Protein AF-A0A7Z2JBR4-F1 (afdb_monomer)

Nearest PDB structures (foldseek):
  8rtd-assembly1_L  TM=2.788E-01  e=5.658E+00  Escherichia coli
  6iui-assembly1_A  TM=3.098E-01  e=5.939E+00  Rattus norvegicus

Secondary structure (DSSP, 8-state):
----SS---HHHHHHHHHHHHHHHHHHHHHHHHHHHHHHHHHHHHHHHHHHHHHHHHS-HHHHHH-HHHHHHHHHHHHHHHHHHHHHHHHHHHHHHHHHHHHHTT----S---HHHHHHHHHHHHHHHHHHHHHHHTS---TT-HHHHHHHHHHHHHHIIIIIHHHHHHHHHHHHS--

Organism: NCBI:txid2571747

Foldseek 3Di:
DQAAVVGDDPVLLLQLLCQLVVQLVVLLVVLVVVLVVCLVVCVVVPLVVLVVVCVVPQDPVNVVVDVPVVCCSNCVSPVVSVVVSVQVSQLSSLVSNLVSCVVSVAQAAPDQDSVLSNVLSVLLCVQLVVLLVVLVPPPDPPDDPVSVVVSVVSSSVSSSRPRSNVSSVSRNVVRDDD

Structure (mmCIF, N/CA/C/O backbone):
data_AF-A0A7Z2JBR4-F1
#
_entry.id   AF-A0A7Z2JBR4-F1
#
loop_
_atom_site.group_PDB
_atom_site.id
_atom_site.type_symbol
_atom_site.label_atom_id
_atom_site.label_alt_id
_atom_site.label_comp_id
_atom_site.label_asym_id
_atom_site.label_entity_id
_atom_site.label_seq_id
_atom_site.pdbx_PDB_ins_code
_atom_site.Cartn_x
_atom_site.Cartn_y
_atom_site.Cartn_z
_atom_site.occupancy
_atom_site.B_iso_or_equiv
_atom_site.auth_seq_id
_atom_site.auth_comp_id
_atom_site.auth_asym_id
_atom_site.auth_atom_id
_atom_site.pdbx_PDB_model_num
ATOM 1 N N . MET A 1 1 ? -16.574 12.930 9.782 1.00 54.50 1 MET A N 1
ATOM 2 C CA . MET A 1 1 ? -15.978 12.195 8.632 1.00 54.50 1 MET A CA 1
ATOM 3 C C . MET A 1 1 ? -14.663 11.451 8.953 1.00 54.50 1 MET A C 1
ATOM 5 O O . MET A 1 1 ? -14.308 10.551 8.198 1.00 54.50 1 MET A O 1
ATOM 9 N N . PHE A 1 2 ? -13.967 11.768 10.060 1.00 63.88 2 PHE A N 1
ATOM 10 C CA . PHE A 1 2 ? -12.685 11.149 10.480 1.00 63.88 2 PHE A CA 1
ATOM 11 C C . PHE A 1 2 ? -12.798 10.207 11.701 1.00 63.88 2 PHE A C 1
ATOM 13 O O . PHE A 1 2 ? -11.802 9.709 12.237 1.00 63.88 2 PHE A O 1
ATOM 20 N N . ALA A 1 3 ? -14.025 9.960 12.160 1.00 70.75 3 ALA A N 1
ATOM 21 C CA . ALA A 1 3 ? -14.317 9.030 13.241 1.00 70.75 3 ALA A CA 1
ATOM 22 C C . ALA A 1 3 ? -14.371 7.591 12.710 1.00 70.75 3 ALA A C 1
ATOM 24 O O . ALA A 1 3 ? -14.890 7.340 11.620 1.00 70.75 3 ALA A O 1
ATOM 25 N N . LEU A 1 4 ? -13.821 6.664 13.489 1.00 76.38 4 LEU A N 1
ATOM 26 C CA . LEU A 1 4 ? -14.081 5.239 13.327 1.00 76.38 4 LEU A CA 1
ATOM 27 C C . LEU A 1 4 ? -15.434 4.920 13.968 1.00 76.38 4 LEU A C 1
ATOM 29 O O . LEU A 1 4 ? -15.821 5.579 14.932 1.00 76.38 4 LEU A O 1
ATOM 33 N N . SER A 1 5 ? -16.144 3.942 13.409 1.00 73.69 5 SER A N 1
ATOM 34 C CA . SER A 1 5 ? -17.334 3.358 14.026 1.00 73.69 5 SER A CA 1
ATOM 35 C C . SER A 1 5 ? -17.023 1.892 14.344 1.00 73.69 5 SER A C 1
ATOM 37 O O . SER A 1 5 ? -16.677 1.161 13.408 1.00 73.69 5 SER A O 1
ATOM 39 N N . PRO A 1 6 ? -17.079 1.467 15.620 1.00 75.88 6 PRO A N 1
ATOM 40 C CA . PRO A 1 6 ? -17.372 2.272 16.815 1.00 75.88 6 PRO A CA 1
ATOM 41 C C . PRO A 1 6 ? -16.283 3.316 17.122 1.00 75.88 6 PRO A C 1
ATOM 43 O O . PRO A 1 6 ? -15.155 3.217 16.630 1.00 75.88 6 PRO A O 1
ATOM 46 N N . ALA A 1 7 ? -16.622 4.320 17.938 1.00 83.19 7 ALA A N 1
ATOM 47 C CA . ALA A 1 7 ? -15.649 5.296 18.419 1.00 83.19 7 ALA A CA 1
ATOM 48 C C . ALA A 1 7 ? -14.572 4.585 19.254 1.00 83.19 7 ALA A C 1
ATOM 50 O O . ALA A 1 7 ? -14.874 3.775 20.129 1.00 83.19 7 ALA A O 1
ATOM 51 N N . VAL A 1 8 ? -13.304 4.874 18.966 1.00 86.38 8 VAL A N 1
ATOM 52 C CA . VAL A 1 8 ? -12.153 4.247 19.627 1.00 86.38 8 VAL A CA 1
ATOM 53 C C . VAL A 1 8 ? -11.206 5.309 20.166 1.00 86.38 8 VAL A C 1
ATOM 55 O O . VAL A 1 8 ? -11.033 6.364 19.550 1.00 86.38 8 VAL A O 1
ATOM 58 N N . SER A 1 9 ? -10.571 5.004 21.299 1.00 90.94 9 SER A N 1
ATOM 59 C CA . SER A 1 9 ? -9.520 5.838 21.883 1.00 90.94 9 SER A CA 1
ATOM 60 C C . SER A 1 9 ? -8.329 5.990 20.931 1.00 90.94 9 SER A C 1
ATOM 62 O O . SER A 1 9 ? -8.131 5.182 20.017 1.00 90.94 9 SER A O 1
ATOM 64 N N . PHE A 1 10 ? -7.504 7.015 21.160 1.00 89.94 10 PHE A N 1
ATOM 65 C CA . PHE A 1 10 ? -6.294 7.259 20.371 1.00 89.94 10 PHE A CA 1
ATOM 66 C C . PHE A 1 10 ? -5.376 6.028 20.320 1.00 89.94 10 PHE A C 1
ATOM 68 O O . PHE A 1 10 ? -4.997 5.600 19.232 1.00 89.94 10 PHE A O 1
ATOM 75 N N . GLY A 1 11 ? -5.088 5.412 21.473 1.00 91.50 11 GLY A N 1
ATOM 76 C CA . GLY A 1 11 ? -4.225 4.229 21.553 1.00 91.50 11 GLY A CA 1
ATOM 77 C C . GLY A 1 11 ? -4.769 3.048 20.750 1.00 91.50 11 GLY A C 1
ATOM 78 O O . GLY A 1 11 ? -4.042 2.439 19.966 1.00 91.50 11 GLY A O 1
ATOM 79 N N . ARG A 1 12 ? -6.079 2.778 20.844 1.00 90.12 12 ARG A N 1
ATOM 80 C CA . ARG A 1 12 ? -6.716 1.720 20.046 1.00 90.12 12 ARG A CA 1
ATOM 81 C C . ARG A 1 12 ? -6.685 2.042 18.551 1.00 90.12 12 ARG A C 1
ATOM 83 O O . ARG A 1 12 ? -6.423 1.153 17.747 1.00 90.12 12 ARG A O 1
ATOM 90 N N . ARG A 1 13 ? -6.901 3.304 18.165 1.00 92.06 13 ARG A N 1
ATOM 91 C CA . ARG A 1 13 ? -6.786 3.751 16.768 1.00 92.06 13 ARG A CA 1
ATOM 92 C C . ARG A 1 13 ? -5.371 3.553 16.226 1.00 92.06 13 ARG A C 1
ATOM 94 O O . ARG A 1 13 ? -5.233 3.047 15.116 1.00 92.06 13 ARG A O 1
ATOM 101 N N . LEU A 1 14 ? -4.351 3.935 16.995 1.00 92.69 14 LEU A N 1
ATOM 102 C CA . LEU A 1 14 ? -2.947 3.766 16.624 1.00 92.69 14 LEU A CA 1
ATOM 103 C C . LEU A 1 14 ? -2.618 2.284 16.441 1.00 92.69 14 LEU A C 1
ATOM 105 O O . LEU A 1 14 ? -2.012 1.914 15.444 1.00 92.69 14 LEU A O 1
ATOM 109 N N . TYR A 1 15 ? -3.091 1.431 17.349 1.00 93.19 15 TYR A N 1
ATOM 110 C CA . TYR A 1 15 ? -2.874 -0.011 17.279 1.00 93.19 15 TYR A CA 1
ATOM 111 C C . TYR A 1 15 ? -3.533 -0.653 16.047 1.00 93.19 15 TYR A C 1
ATOM 113 O O . TYR A 1 15 ? -2.899 -1.433 15.333 1.00 93.19 15 TYR A O 1
ATOM 121 N N . VAL A 1 16 ? -4.778 -0.272 15.735 1.00 92.44 16 VAL A N 1
ATOM 122 C CA . VAL A 1 16 ? -5.480 -0.742 14.527 1.00 92.44 16 VAL A CA 1
ATOM 123 C C . VAL A 1 16 ? -4.772 -0.256 13.262 1.00 92.44 16 VAL A C 1
ATOM 125 O O . VAL A 1 16 ? -4.550 -1.048 12.343 1.00 92.44 16 VAL A O 1
ATOM 128 N N . TRP A 1 17 ? -4.398 1.028 13.215 1.00 93.81 17 TRP A N 1
ATOM 129 C CA . TRP A 1 17 ? -3.645 1.601 12.099 1.00 93.81 17 TRP A CA 1
ATOM 130 C C . TRP A 1 17 ? -2.325 0.860 11.897 1.00 93.81 17 TRP A C 1
ATOM 132 O O . TRP A 1 17 ? -2.069 0.384 10.795 1.00 93.81 17 TRP A O 1
ATOM 142 N N . TRP A 1 18 ? -1.536 0.696 12.960 1.00 94.19 18 TRP A N 1
ATOM 143 C CA . TRP A 1 18 ? -0.237 0.029 12.922 1.00 94.19 18 TRP A CA 1
ATOM 144 C C . TRP A 1 18 ? -0.360 -1.409 12.429 1.00 94.19 18 TRP A C 1
ATOM 146 O O . TRP A 1 18 ? 0.398 -1.845 11.567 1.00 94.19 18 TRP A O 1
ATOM 156 N N . SER A 1 19 ? -1.370 -2.139 12.905 1.00 93.31 19 SER A N 1
ATOM 157 C CA . SER A 1 19 ? -1.621 -3.505 12.457 1.00 93.31 19 SER A CA 1
ATOM 158 C C . SER A 1 19 ? -1.954 -3.586 10.967 1.00 93.31 19 SER A C 1
ATOM 160 O O . SER A 1 19 ? -1.484 -4.497 10.287 1.00 93.31 19 SER A O 1
ATOM 162 N N . CYS A 1 20 ? -2.731 -2.636 10.439 1.00 92.56 20 CYS A N 1
ATOM 163 C CA . CYS A 1 20 ? -3.005 -2.561 9.005 1.00 92.56 20 CYS A CA 1
ATOM 164 C C . CYS A 1 20 ? -1.737 -2.183 8.227 1.00 92.56 20 CYS A C 1
ATOM 166 O O . CYS A 1 20 ? -1.364 -2.890 7.292 1.00 92.56 20 CYS A O 1
ATOM 168 N N . ALA A 1 21 ? -1.052 -1.122 8.654 1.00 92.19 21 ALA A N 1
ATOM 169 C CA . ALA A 1 21 ? 0.131 -0.578 8.001 1.00 92.19 21 ALA A CA 1
ATOM 170 C C . ALA A 1 21 ? 1.268 -1.606 7.923 1.00 92.19 21 ALA A C 1
ATOM 172 O O . ALA A 1 21 ? 1.788 -1.854 6.839 1.00 92.19 21 ALA A O 1
ATOM 173 N N . TRP A 1 22 ? 1.604 -2.274 9.031 1.00 93.25 22 TRP A N 1
ATOM 174 C CA . TRP A 1 22 ? 2.676 -3.272 9.055 1.00 93.25 22 TRP A CA 1
ATOM 175 C C . TRP A 1 22 ? 2.363 -4.486 8.174 1.00 93.25 22 TRP A C 1
ATOM 177 O O . TRP A 1 22 ? 3.225 -4.943 7.428 1.00 93.25 22 TRP A O 1
ATOM 187 N N . ARG A 1 23 ? 1.119 -4.989 8.188 1.00 93.81 23 ARG A N 1
ATOM 188 C CA . ARG A 1 23 ? 0.708 -6.107 7.316 1.00 93.81 23 ARG A CA 1
ATOM 189 C C . ARG A 1 23 ? 0.794 -5.730 5.838 1.00 93.81 23 ARG A C 1
ATOM 191 O O . ARG A 1 23 ? 1.242 -6.541 5.032 1.00 93.81 23 ARG A O 1
ATOM 198 N N . GLN A 1 24 ? 0.369 -4.518 5.483 1.00 92.25 24 GLN A N 1
ATOM 199 C CA . GLN A 1 24 ? 0.480 -4.003 4.118 1.00 92.25 24 GLN A CA 1
ATOM 200 C C . GLN A 1 24 ? 1.935 -3.828 3.696 1.00 92.25 24 GLN A C 1
ATOM 202 O O . GLN A 1 24 ? 2.297 -4.244 2.596 1.00 92.25 24 GLN A O 1
ATOM 207 N N . TRP A 1 25 ? 2.758 -3.244 4.568 1.00 91.81 25 TRP A N 1
ATOM 208 C CA . TRP A 1 25 ? 4.175 -3.024 4.318 1.00 91.81 25 TRP A CA 1
ATOM 209 C C . TRP A 1 25 ? 4.905 -4.349 4.128 1.00 91.81 25 TRP A C 1
ATOM 211 O O . TRP A 1 25 ? 5.544 -4.532 3.101 1.00 91.81 25 TRP A O 1
ATOM 221 N N . LEU A 1 26 ? 4.723 -5.310 5.039 1.00 93.50 26 LEU A N 1
ATOM 222 C CA . LEU A 1 26 ? 5.355 -6.625 4.955 1.00 93.50 26 LEU A CA 1
ATOM 223 C C . LEU A 1 26 ? 4.952 -7.362 3.671 1.00 93.50 26 LEU A C 1
ATOM 225 O O . LEU A 1 26 ? 5.805 -7.891 2.966 1.00 93.50 26 LEU A O 1
ATOM 229 N N . ALA A 1 27 ? 3.660 -7.367 3.336 1.00 91.69 27 ALA A N 1
ATOM 230 C CA . ALA A 1 27 ? 3.177 -8.021 2.125 1.00 91.69 27 ALA A CA 1
ATOM 231 C C . ALA A 1 27 ? 3.727 -7.352 0.851 1.00 91.69 27 ALA A C 1
ATOM 233 O O . ALA A 1 27 ? 4.165 -8.041 -0.068 1.00 91.69 27 ALA A O 1
ATOM 234 N N . SER A 1 28 ? 3.760 -6.018 0.818 1.00 89.00 28 SER A N 1
ATOM 235 C CA . SER A 1 28 ? 4.328 -5.255 -0.302 1.00 89.00 28 SER A CA 1
ATOM 236 C C . SER A 1 28 ? 5.840 -5.442 -0.411 1.00 89.00 28 SER A C 1
ATOM 238 O O . SER A 1 28 ? 6.350 -5.579 -1.514 1.00 89.00 28 SER A O 1
ATOM 240 N N . ALA A 1 29 ? 6.554 -5.508 0.716 1.00 90.56 29 ALA A N 1
ATOM 241 C CA . ALA A 1 29 ? 7.992 -5.740 0.760 1.00 90.56 29 ALA A CA 1
ATOM 242 C C . ALA A 1 29 ? 8.346 -7.132 0.223 1.00 90.56 29 ALA A C 1
ATOM 244 O O . ALA A 1 29 ? 9.236 -7.258 -0.611 1.00 90.56 29 ALA A O 1
ATOM 245 N N . LEU A 1 30 ? 7.606 -8.170 0.626 1.00 92.06 30 LEU A N 1
ATOM 246 C CA . LEU A 1 30 ? 7.782 -9.521 0.086 1.00 92.06 30 LEU A CA 1
ATOM 247 C C . LEU A 1 30 ? 7.492 -9.574 -1.418 1.00 92.06 30 LEU A C 1
ATOM 249 O O . LEU A 1 30 ? 8.258 -10.173 -2.172 1.00 92.06 30 LEU A O 1
ATOM 253 N N . LEU A 1 31 ? 6.422 -8.910 -1.866 1.00 91.38 31 LEU A N 1
ATOM 254 C CA . LEU A 1 31 ? 6.101 -8.802 -3.288 1.00 91.38 31 LEU A CA 1
ATOM 255 C C . LEU A 1 31 ? 7.197 -8.049 -4.057 1.00 91.38 31 LEU A C 1
ATOM 257 O O . LEU A 1 31 ? 7.560 -8.462 -5.154 1.00 91.38 31 LEU A O 1
ATOM 261 N N . PHE A 1 32 ? 7.744 -6.978 -3.481 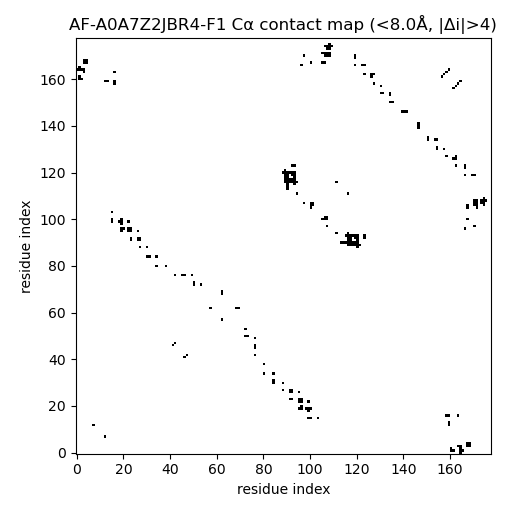1.00 89.12 32 PHE A N 1
ATOM 262 C CA . PHE A 1 32 ? 8.834 -6.205 -4.069 1.00 89.12 32 PHE A CA 1
ATOM 263 C C . PHE A 1 32 ? 10.101 -7.048 -4.204 1.00 89.12 32 PHE A C 1
ATOM 265 O O . PHE A 1 32 ? 10.698 -7.076 -5.274 1.00 89.12 32 PHE A O 1
ATOM 272 N N . VAL A 1 33 ? 10.478 -7.788 -3.158 1.00 90.75 33 VAL A N 1
ATOM 273 C CA . VAL A 1 33 ? 11.625 -8.704 -3.194 1.00 90.75 33 VAL A CA 1
ATOM 274 C C . VAL A 1 33 ? 11.425 -9.762 -4.279 1.00 90.75 33 VAL A C 1
ATOM 276 O O . VAL A 1 33 ? 12.319 -9.970 -5.096 1.00 90.75 33 VAL A O 1
ATOM 279 N N . ALA A 1 34 ? 10.245 -10.383 -4.351 1.00 88.94 34 ALA A N 1
ATOM 280 C CA . ALA A 1 34 ? 9.935 -11.355 -5.396 1.00 88.94 34 ALA A CA 1
ATOM 281 C C . ALA A 1 34 ? 10.018 -10.735 -6.803 1.00 88.94 34 ALA A C 1
ATOM 283 O O . ALA A 1 34 ? 10.672 -11.293 -7.682 1.00 88.94 34 ALA A O 1
ATOM 284 N N . ALA A 1 35 ? 9.420 -9.558 -7.006 1.00 86.81 35 ALA A N 1
ATOM 285 C CA . ALA A 1 35 ? 9.468 -8.833 -8.274 1.00 86.81 35 ALA A CA 1
ATOM 286 C C . ALA A 1 35 ? 10.905 -8.451 -8.662 1.00 86.81 35 ALA A C 1
ATOM 288 O O . ALA A 1 35 ? 11.286 -8.602 -9.820 1.00 86.81 35 ALA A O 1
ATOM 289 N N . TRP A 1 36 ? 11.721 -8.024 -7.696 1.00 86.31 36 TRP A N 1
ATOM 290 C CA . TRP A 1 36 ? 13.134 -7.713 -7.891 1.00 86.31 36 TRP A CA 1
ATOM 291 C C . TRP A 1 36 ? 13.936 -8.943 -8.318 1.00 86.31 36 TRP A C 1
ATOM 293 O O . TRP A 1 36 ? 14.710 -8.870 -9.271 1.00 86.31 36 TRP A O 1
ATOM 303 N N . PHE A 1 37 ? 13.733 -10.091 -7.665 1.00 87.38 37 PHE A N 1
ATOM 304 C CA . PHE A 1 37 ? 14.380 -11.343 -8.064 1.00 87.38 37 PHE A CA 1
ATOM 305 C C . PHE A 1 37 ? 13.959 -11.777 -9.466 1.00 87.38 37 PHE A C 1
ATOM 307 O O . PHE A 1 37 ? 14.823 -12.105 -10.280 1.00 87.38 37 PHE A O 1
ATOM 314 N N . VAL A 1 38 ? 12.661 -11.730 -9.776 1.00 83.69 38 VAL A N 1
ATOM 315 C CA . VAL A 1 38 ? 12.150 -12.038 -11.119 1.00 83.69 38 VAL A CA 1
ATOM 316 C C . VAL A 1 38 ? 12.781 -11.108 -12.148 1.00 83.69 38 VAL A C 1
ATOM 318 O O . VAL A 1 38 ? 13.301 -11.591 -13.151 1.00 83.69 38 VAL A O 1
ATOM 321 N N . LEU A 1 39 ? 12.811 -9.799 -11.887 1.00 80.25 39 LEU A N 1
ATOM 322 C CA . LEU A 1 39 ? 13.428 -8.817 -12.771 1.00 80.25 39 LEU A CA 1
ATOM 323 C C . LEU A 1 39 ? 14.917 -9.107 -12.968 1.00 80.25 39 LEU A C 1
ATOM 325 O O . LEU A 1 39 ? 15.366 -9.187 -14.103 1.00 80.25 39 LEU A O 1
ATOM 329 N N . ARG A 1 40 ? 15.680 -9.332 -11.893 1.00 82.81 40 ARG A N 1
ATOM 330 C CA . ARG A 1 40 ? 17.125 -9.588 -11.967 1.00 82.81 40 ARG A CA 1
ATOM 331 C C . ARG A 1 40 ? 17.449 -10.862 -12.748 1.00 82.81 40 ARG A C 1
ATOM 333 O O . ARG A 1 40 ? 18.351 -10.856 -13.578 1.00 82.81 40 ARG A O 1
ATOM 340 N N . LEU A 1 41 ? 16.722 -11.948 -12.487 1.00 81.38 41 LEU A N 1
ATOM 341 C CA . LEU A 1 41 ? 16.942 -13.245 -13.137 1.00 81.38 41 LEU A CA 1
ATOM 342 C C . LEU A 1 41 ? 16.454 -13.260 -14.589 1.00 81.38 41 LEU A C 1
ATOM 344 O O . LEU A 1 41 ? 16.977 -14.010 -15.414 1.00 81.38 41 LEU A O 1
ATOM 348 N N . SER A 1 42 ? 15.459 -12.432 -14.901 1.00 72.81 42 SER A N 1
ATOM 349 C CA . SER A 1 42 ? 14.839 -12.390 -16.221 1.00 72.81 42 SER A CA 1
ATOM 350 C C . SER A 1 42 ? 15.352 -11.243 -17.084 1.00 72.81 42 SER A C 1
ATOM 352 O O . SER A 1 42 ? 15.110 -11.268 -18.280 1.00 72.81 42 SER A O 1
ATOM 354 N N . LEU A 1 43 ? 16.097 -10.274 -16.540 1.00 70.44 43 LEU A N 1
ATOM 355 C CA . LEU A 1 43 ? 16.602 -9.103 -17.269 1.00 70.44 43 LEU A CA 1
ATOM 356 C C . LEU A 1 43 ? 17.386 -9.516 -18.516 1.00 70.44 43 LEU A C 1
ATOM 358 O O . LEU A 1 43 ? 17.067 -9.068 -19.608 1.00 70.44 43 LEU A O 1
ATOM 362 N N . GLY A 1 44 ? 18.320 -10.462 -18.389 1.00 65.06 44 GLY A N 1
ATOM 363 C CA . GLY A 1 44 ? 19.062 -10.986 -19.542 1.00 65.06 44 GLY A CA 1
ATOM 364 C C . GLY A 1 44 ? 18.204 -11.795 -20.525 1.00 65.06 44 GLY A C 1
ATOM 365 O O . GLY A 1 44 ? 18.482 -11.804 -21.718 1.00 65.06 44 GLY A O 1
ATOM 366 N N . LYS A 1 45 ? 17.133 -12.442 -20.045 1.00 70.06 45 LYS A N 1
ATOM 367 C CA . LYS A 1 45 ? 16.243 -13.294 -20.856 1.00 70.06 45 LYS A CA 1
ATOM 368 C C . LYS A 1 45 ? 15.084 -12.536 -21.504 1.00 70.06 45 LYS A C 1
ATOM 370 O O . LYS A 1 45 ? 14.522 -13.030 -22.469 1.00 70.06 45 LYS A O 1
ATOM 375 N N . ILE A 1 46 ? 14.708 -11.378 -20.968 1.00 67.31 46 ILE A N 1
ATOM 376 C CA . ILE A 1 46 ? 13.574 -10.560 -21.411 1.00 67.31 46 ILE A CA 1
ATOM 377 C C . ILE A 1 46 ? 14.081 -9.332 -22.160 1.00 67.31 46 ILE A C 1
ATOM 379 O O . ILE A 1 46 ? 13.569 -9.045 -23.235 1.00 67.31 46 ILE A O 1
ATOM 383 N N . ALA A 1 47 ? 15.097 -8.628 -21.648 1.00 65.50 47 ALA A N 1
ATOM 384 C CA . ALA A 1 47 ? 15.553 -7.376 -22.252 1.00 65.50 47 ALA A CA 1
ATOM 385 C C . ALA A 1 47 ? 16.200 -7.599 -23.625 1.00 65.50 47 ALA A C 1
ATOM 387 O O . ALA A 1 47 ? 15.857 -6.891 -24.563 1.00 65.50 47 ALA A O 1
ATOM 388 N N . ALA A 1 48 ? 17.058 -8.614 -23.778 1.00 67.56 48 ALA A N 1
ATOM 389 C CA . ALA A 1 48 ? 17.691 -8.932 -25.060 1.00 67.56 48 ALA A CA 1
ATOM 390 C C . ALA A 1 48 ? 16.678 -9.230 -26.192 1.00 67.56 48 ALA A C 1
ATOM 392 O O . ALA A 1 48 ? 16.747 -8.563 -27.226 1.00 67.56 48 ALA A O 1
ATOM 393 N N . PRO A 1 49 ? 15.704 -10.151 -26.035 1.00 70.00 49 PRO A N 1
ATOM 394 C CA . PRO A 1 49 ? 14.716 -10.396 -27.083 1.00 70.00 49 PRO A CA 1
ATOM 395 C C . PRO A 1 49 ? 13.736 -9.235 -27.272 1.00 70.00 49 PRO A C 1
ATOM 397 O O . PRO A 1 49 ? 13.318 -9.009 -28.403 1.00 70.00 49 PRO A O 1
ATOM 400 N N . LEU A 1 50 ? 13.396 -8.462 -26.228 1.00 66.06 50 LEU A N 1
ATOM 401 C CA . LEU A 1 50 ? 12.572 -7.258 -26.408 1.00 66.06 50 LEU A CA 1
ATOM 402 C C . LEU A 1 50 ? 13.304 -6.182 -27.214 1.00 66.06 50 LEU A C 1
ATOM 404 O O . LEU A 1 50 ? 12.700 -5.572 -28.090 1.00 66.06 50 LEU A O 1
ATOM 408 N N . MET A 1 51 ? 14.590 -5.954 -26.934 1.00 65.12 51 MET A N 1
ATOM 409 C CA . MET A 1 51 ? 15.409 -4.993 -27.675 1.00 65.12 51 MET A CA 1
ATOM 410 C C . MET A 1 51 ? 15.623 -5.445 -29.123 1.00 65.12 51 MET A C 1
ATOM 412 O O . MET A 1 51 ? 15.528 -4.626 -30.032 1.00 65.12 51 MET A O 1
ATOM 416 N N . ALA A 1 52 ? 15.821 -6.745 -29.362 1.00 69.50 52 ALA A N 1
ATOM 417 C CA . ALA A 1 52 ? 15.895 -7.301 -30.713 1.00 69.50 52 ALA A CA 1
ATOM 418 C C . ALA A 1 52 ? 14.551 -7.202 -31.462 1.00 69.50 52 ALA A C 1
ATOM 420 O O . ALA A 1 52 ? 14.512 -6.841 -32.636 1.00 69.50 52 ALA A O 1
ATOM 421 N N . PHE A 1 53 ? 13.429 -7.475 -30.788 1.00 68.00 53 PHE A N 1
ATOM 422 C CA . PHE A 1 53 ? 12.088 -7.312 -31.355 1.00 68.00 53 PHE A CA 1
ATOM 423 C C . PHE A 1 53 ? 11.799 -5.849 -31.708 1.00 68.00 53 PHE A C 1
ATOM 425 O O . PHE A 1 53 ? 11.308 -5.566 -32.799 1.00 68.00 53 PHE A O 1
ATOM 432 N N . ALA A 1 54 ? 12.150 -4.924 -30.814 1.00 65.00 54 ALA A N 1
ATOM 433 C CA . ALA A 1 54 ? 12.060 -3.488 -31.033 1.00 65.00 54 ALA A CA 1
ATOM 434 C C . ALA A 1 54 ? 12.871 -3.036 -32.253 1.00 65.00 54 ALA A C 1
ATOM 436 O O . ALA A 1 54 ? 12.330 -2.359 -33.124 1.00 65.00 54 ALA A O 1
ATOM 437 N N . ALA A 1 55 ? 14.131 -3.465 -32.351 1.00 66.31 55 ALA A N 1
ATOM 438 C CA . ALA A 1 55 ? 15.004 -3.139 -33.476 1.00 66.31 55 ALA A CA 1
ATOM 439 C C . ALA A 1 55 ? 14.453 -3.645 -34.822 1.00 66.31 55 ALA A C 1
ATOM 441 O O . ALA A 1 55 ? 14.618 -2.980 -35.840 1.00 66.31 55 ALA A O 1
ATOM 442 N N . ASN A 1 56 ? 13.756 -4.787 -34.824 1.00 70.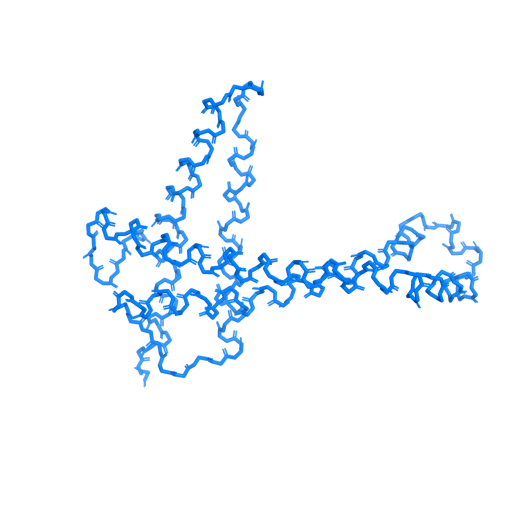25 56 ASN A N 1
ATOM 443 C CA . ASN A 1 56 ? 13.224 -5.409 -36.039 1.00 70.25 56 ASN A CA 1
ATOM 444 C C . ASN A 1 56 ? 11.817 -4.929 -36.442 1.00 70.25 56 ASN A C 1
ATOM 446 O O . ASN A 1 56 ? 11.405 -5.146 -37.580 1.00 70.25 56 ASN A O 1
ATOM 450 N N . ARG A 1 57 ? 11.037 -4.347 -35.521 1.00 67.25 57 ARG A N 1
ATOM 451 C CA . ARG A 1 57 ? 9.627 -3.972 -35.759 1.00 67.25 57 ARG A CA 1
ATOM 452 C C . ARG A 1 57 ? 9.367 -2.473 -35.786 1.00 67.25 57 ARG A C 1
ATOM 454 O O . ARG A 1 57 ? 8.294 -2.086 -36.241 1.00 67.25 57 ARG A O 1
ATOM 461 N N . VAL A 1 58 ? 10.300 -1.646 -35.318 1.00 64.06 58 VAL A N 1
ATOM 462 C CA . VAL A 1 58 ? 10.183 -0.187 -35.403 1.00 64.06 58 VAL A CA 1
ATOM 463 C C . VAL A 1 58 ? 10.897 0.280 -36.675 1.00 64.06 58 VAL A C 1
ATOM 465 O O . VAL A 1 58 ? 12.125 0.187 -36.743 1.00 64.06 58 VAL A O 1
ATOM 468 N N . PRO A 1 59 ? 10.169 0.775 -37.696 1.00 66.44 59 PRO A N 1
ATOM 469 C CA . PRO A 1 59 ? 10.791 1.397 -38.859 1.00 66.44 59 PRO A CA 1
ATOM 470 C C . PRO A 1 59 ? 11.704 2.528 -38.384 1.00 66.44 59 PRO A C 1
ATOM 472 O O . PRO A 1 59 ? 11.311 3.3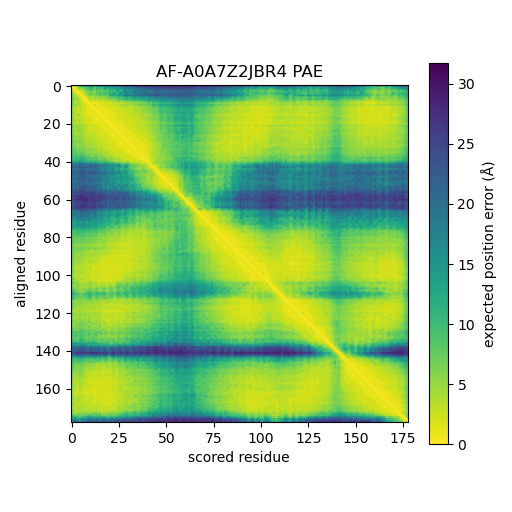02 -37.506 1.00 66.44 59 PRO A O 1
ATOM 475 N N . HIS A 1 60 ? 12.914 2.627 -38.937 1.00 62.25 60 HIS A N 1
ATOM 476 C CA . HIS A 1 60 ? 13.902 3.626 -38.509 1.00 62.25 60 HIS A CA 1
ATOM 477 C C . HIS A 1 60 ? 13.341 5.064 -38.538 1.00 62.25 60 HIS A C 1
ATOM 479 O O . HIS A 1 60 ? 13.660 5.857 -37.652 1.00 62.25 60 HIS A O 1
ATOM 485 N N . ASP A 1 61 ? 12.402 5.351 -39.445 1.00 61.41 61 ASP A N 1
ATOM 486 C CA . ASP A 1 61 ? 11.704 6.640 -39.557 1.00 61.41 61 ASP A CA 1
ATOM 487 C C . ASP A 1 61 ? 10.799 6.969 -38.352 1.00 61.41 61 ASP A C 1
ATOM 489 O O . ASP A 1 61 ? 10.633 8.131 -37.979 1.00 61.41 61 ASP A O 1
ATOM 493 N N . VAL A 1 62 ? 10.227 5.962 -37.682 1.00 60.56 62 VAL A N 1
ATOM 494 C CA . VAL A 1 62 ? 9.340 6.146 -36.514 1.00 60.56 62 VAL A CA 1
ATOM 495 C C . VAL A 1 62 ? 10.149 6.295 -35.221 1.00 60.56 62 VAL A C 1
ATOM 497 O O . VAL A 1 62 ? 9.797 7.092 -34.351 1.00 60.56 62 VAL A O 1
ATOM 500 N N . ALA A 1 63 ? 11.272 5.578 -35.108 1.00 56.62 63 ALA A N 1
ATOM 501 C CA . ALA A 1 63 ? 12.191 5.700 -33.973 1.00 56.62 63 ALA A CA 1
ATOM 502 C C . ALA A 1 63 ? 12.886 7.073 -33.923 1.00 56.62 63 ALA A C 1
ATOM 504 O O . ALA A 1 63 ? 13.163 7.576 -32.831 1.00 56.62 63 ALA A O 1
ATOM 505 N N . GLN A 1 64 ? 13.150 7.676 -35.090 1.00 59.72 64 GLN A N 1
ATOM 506 C CA . GLN A 1 64 ? 13.732 9.017 -35.211 1.00 59.72 64 GLN A CA 1
ATOM 507 C C . GLN A 1 64 ? 12.701 10.143 -35.055 1.00 59.72 64 GLN A C 1
ATOM 509 O O . GLN A 1 64 ? 13.029 11.192 -34.506 1.00 59.72 64 GLN A O 1
ATOM 514 N N . SER A 1 65 ? 11.456 9.939 -35.499 1.00 66.25 65 SER A N 1
ATOM 515 C CA . SER A 1 65 ? 10.418 10.982 -35.465 1.00 66.25 65 SER A CA 1
ATOM 516 C C . SER A 1 65 ? 9.734 11.150 -34.104 1.00 66.25 65 SER A C 1
ATOM 518 O O . SER A 1 65 ? 9.130 12.195 -33.859 1.00 66.25 65 SER A O 1
ATOM 520 N N . SER A 1 66 ? 9.842 10.178 -33.186 1.00 68.94 66 SER A N 1
ATOM 521 C CA . SER A 1 66 ? 9.294 10.312 -31.830 1.00 68.94 66 SER A CA 1
ATOM 522 C C . SER A 1 66 ? 10.226 9.764 -30.737 1.00 68.94 66 SER A C 1
ATOM 524 O O . SER A 1 66 ? 10.242 8.555 -30.479 1.00 68.94 66 SER A O 1
ATOM 526 N N . PRO A 1 67 ? 10.943 10.634 -29.997 1.00 71.62 67 PRO A N 1
ATOM 527 C CA . PRO A 1 67 ? 11.786 10.206 -28.877 1.00 71.62 67 PRO A CA 1
ATOM 528 C C . PRO A 1 67 ? 10.986 9.516 -27.757 1.00 71.62 67 PRO A C 1
ATOM 530 O O . PRO A 1 67 ? 11.529 8.684 -27.031 1.00 71.62 67 PRO A O 1
ATOM 533 N N . ALA A 1 68 ? 9.684 9.799 -27.640 1.00 73.00 68 ALA A N 1
ATOM 534 C CA . ALA A 1 68 ? 8.800 9.179 -26.655 1.00 73.00 68 ALA A CA 1
ATOM 535 C C . ALA A 1 68 ? 8.562 7.682 -26.921 1.00 73.00 68 ALA A C 1
ATOM 537 O O . ALA A 1 68 ? 8.537 6.891 -25.979 1.00 73.00 68 ALA A O 1
ATOM 538 N N . ILE A 1 69 ? 8.424 7.277 -28.189 1.00 70.69 69 ILE A N 1
ATOM 539 C CA . ILE A 1 69 ? 8.211 5.871 -28.569 1.00 70.69 69 ILE A CA 1
ATOM 540 C C . ILE A 1 69 ? 9.487 5.063 -28.312 1.00 70.69 69 ILE A C 1
ATOM 542 O O . ILE A 1 69 ? 9.432 3.999 -27.696 1.00 70.69 69 ILE A O 1
ATOM 546 N N . SER A 1 70 ? 10.643 5.604 -28.699 1.00 66.94 70 SER A N 1
ATOM 547 C CA . SER A 1 70 ? 11.947 4.986 -28.440 1.00 66.94 70 SER A CA 1
ATOM 548 C C . SER A 1 70 ? 12.215 4.821 -26.937 1.00 66.94 70 SER A C 1
ATOM 550 O O . SER A 1 70 ? 12.643 3.750 -26.503 1.00 66.94 70 SER A O 1
ATOM 552 N N . LEU A 1 71 ? 11.876 5.829 -26.121 1.00 72.75 71 LEU A N 1
ATOM 553 C CA . LEU A 1 71 ? 11.985 5.748 -24.661 1.00 72.75 71 LEU A CA 1
ATOM 554 C C . LEU A 1 71 ? 11.018 4.719 -24.059 1.00 72.75 71 LEU A C 1
ATOM 556 O O . LEU A 1 71 ? 11.413 3.952 -23.182 1.00 72.75 71 LEU A O 1
ATOM 560 N N . ALA A 1 72 ? 9.769 4.669 -24.531 1.00 75.06 72 ALA A N 1
ATOM 561 C CA . ALA A 1 72 ? 8.782 3.704 -24.054 1.00 75.06 72 ALA A CA 1
ATOM 562 C C . ALA A 1 72 ? 9.238 2.265 -24.319 1.00 75.06 72 ALA A C 1
ATOM 564 O O . ALA A 1 72 ? 9.169 1.426 -23.425 1.00 75.06 72 ALA A O 1
ATOM 565 N N . ILE A 1 73 ? 9.758 1.995 -25.517 1.00 71.31 73 ILE A N 1
ATOM 566 C CA . ILE A 1 73 ? 10.227 0.669 -25.925 1.00 71.31 73 ILE A CA 1
ATOM 567 C C . ILE A 1 73 ? 11.488 0.259 -25.157 1.00 71.31 73 ILE A C 1
ATOM 569 O O . ILE A 1 73 ? 11.529 -0.841 -24.605 1.00 71.31 73 ILE A O 1
ATOM 573 N N . ALA A 1 74 ? 12.482 1.146 -25.048 1.00 71.19 74 ALA A N 1
ATOM 574 C CA . ALA A 1 74 ? 13.682 0.894 -24.247 1.00 71.19 74 ALA A CA 1
ATOM 575 C C . ALA A 1 74 ? 13.357 0.727 -22.750 1.00 71.19 74 ALA A C 1
ATOM 577 O O . ALA A 1 74 ? 14.012 -0.041 -22.046 1.00 71.19 74 ALA A O 1
ATOM 578 N N . GLY A 1 75 ? 12.318 1.413 -22.269 1.00 76.81 75 GLY A N 1
ATOM 579 C CA . GLY A 1 75 ? 11.841 1.349 -20.892 1.00 76.81 75 GLY A CA 1
ATOM 580 C C . GLY A 1 75 ? 10.954 0.143 -20.571 1.00 76.81 75 GLY A C 1
ATOM 581 O O . GLY A 1 75 ? 10.787 -0.166 -19.391 1.00 76.81 75 GLY A O 1
ATOM 582 N N . MET A 1 76 ? 10.403 -0.570 -21.564 1.00 77.50 76 MET A N 1
ATOM 583 C CA . MET A 1 76 ? 9.461 -1.686 -21.350 1.00 77.50 76 MET A CA 1
ATOM 584 C C . MET A 1 76 ? 9.933 -2.745 -20.336 1.00 77.50 76 MET A C 1
ATOM 586 O O . MET A 1 76 ? 9.113 -3.142 -19.500 1.00 77.50 76 MET A O 1
ATOM 590 N N . PRO A 1 77 ? 11.214 -3.178 -20.323 1.00 75.62 77 PRO A N 1
ATOM 591 C CA . PRO A 1 77 ? 11.712 -4.140 -19.337 1.00 75.62 77 PRO A CA 1
ATOM 592 C C . PRO A 1 77 ? 11.592 -3.669 -17.882 1.00 75.62 77 PRO A C 1
ATOM 594 O O . PRO A 1 77 ? 11.591 -4.496 -16.975 1.00 75.62 77 PRO A O 1
ATOM 597 N N . PHE A 1 78 ? 11.465 -2.361 -17.651 1.00 80.06 78 PHE A N 1
ATOM 598 C CA . PHE A 1 78 ? 11.258 -1.768 -16.330 1.00 80.06 78 PHE A CA 1
ATOM 599 C C . PHE A 1 78 ? 9.792 -1.386 -16.097 1.00 80.06 78 PHE A C 1
ATOM 601 O O . PHE A 1 78 ? 9.258 -1.630 -15.015 1.00 80.06 78 PHE A O 1
ATOM 608 N N . ILE A 1 79 ? 9.120 -0.841 -17.117 1.00 82.44 79 ILE A N 1
ATOM 609 C CA . ILE A 1 79 ? 7.721 -0.396 -17.041 1.00 82.44 79 ILE A CA 1
ATOM 610 C C . ILE A 1 79 ? 6.785 -1.577 -16.766 1.00 82.44 79 ILE A C 1
ATOM 612 O O . ILE A 1 79 ? 5.944 -1.489 -15.872 1.00 82.44 79 ILE A O 1
ATOM 616 N N . VAL A 1 80 ? 6.928 -2.690 -17.495 1.00 82.12 80 VAL A N 1
ATOM 617 C CA . VAL A 1 80 ? 6.011 -3.836 -17.373 1.00 82.12 80 VAL A CA 1
ATOM 618 C C . VAL A 1 80 ? 6.083 -4.475 -15.978 1.00 82.12 80 VAL A C 1
ATOM 620 O O . VAL A 1 80 ? 5.030 -4.624 -15.353 1.00 82.12 80 VAL A O 1
ATOM 623 N N . PRO A 1 81 ? 7.267 -4.797 -15.420 1.00 81.62 81 PRO A N 1
ATOM 624 C CA . PRO A 1 81 ? 7.359 -5.335 -14.063 1.00 81.62 81 PRO A CA 1
ATOM 625 C C . PRO A 1 81 ? 6.906 -4.343 -12.992 1.00 81.62 81 PRO A C 1
ATOM 627 O O . PRO A 1 81 ? 6.258 -4.753 -12.030 1.00 81.62 81 PRO A O 1
ATOM 630 N N . ALA A 1 82 ? 7.185 -3.045 -13.160 1.00 83.62 82 ALA A N 1
ATOM 631 C CA . ALA A 1 82 ? 6.698 -2.018 -12.243 1.00 83.62 82 ALA A CA 1
ATOM 632 C C . ALA A 1 82 ? 5.164 -1.943 -12.242 1.00 83.62 82 ALA A C 1
ATOM 634 O O . ALA A 1 82 ? 4.543 -1.922 -11.179 1.00 83.62 82 ALA A O 1
ATOM 635 N N . LEU A 1 83 ? 4.536 -1.971 -13.420 1.00 87.25 83 LEU A N 1
ATOM 636 C CA . LEU A 1 83 ? 3.082 -1.980 -13.544 1.00 87.25 83 LEU A CA 1
ATOM 637 C C . LEU A 1 83 ? 2.480 -3.258 -12.952 1.00 87.25 83 LEU A C 1
ATOM 639 O O . LEU A 1 83 ? 1.513 -3.183 -12.198 1.00 87.25 83 LEU A O 1
ATOM 643 N N . ALA A 1 84 ? 3.073 -4.420 -13.231 1.00 87.56 84 ALA A N 1
ATOM 644 C CA . ALA A 1 84 ? 2.652 -5.689 -12.644 1.00 87.56 84 ALA A CA 1
ATOM 645 C C . ALA A 1 84 ? 2.745 -5.657 -11.111 1.00 87.56 84 ALA A C 1
ATOM 647 O O . ALA A 1 84 ? 1.795 -6.042 -10.432 1.00 87.56 84 ALA A O 1
ATOM 648 N N . TYR A 1 85 ? 3.843 -5.131 -10.559 1.00 88.38 85 TYR A N 1
ATOM 649 C CA . TYR A 1 85 ? 4.001 -4.922 -9.121 1.00 88.38 85 TYR A CA 1
ATOM 650 C C . TYR A 1 85 ? 2.880 -4.043 -8.555 1.00 88.38 85 TYR A C 1
ATOM 652 O O . TYR A 1 85 ? 2.230 -4.435 -7.586 1.00 88.38 85 TYR A O 1
ATOM 660 N N . VAL A 1 86 ? 2.596 -2.895 -9.181 1.00 87.75 86 VAL A N 1
ATOM 661 C CA . VAL A 1 86 ? 1.513 -2.001 -8.746 1.00 87.75 86 VAL A CA 1
ATOM 662 C C . VAL A 1 86 ? 0.171 -2.730 -8.784 1.00 87.75 86 VAL A C 1
ATOM 664 O O . VAL A 1 86 ? -0.529 -2.761 -7.773 1.00 87.75 86 VAL A O 1
ATOM 667 N N . LEU A 1 87 ? -0.172 -3.379 -9.898 1.00 91.44 87 LEU A N 1
ATOM 668 C CA . LEU A 1 87 ? -1.446 -4.080 -10.067 1.00 91.44 87 LEU A CA 1
ATOM 669 C C . LEU A 1 87 ? -1.631 -5.226 -9.065 1.00 91.44 87 LEU A C 1
ATOM 671 O O . LEU A 1 87 ? -2.738 -5.419 -8.568 1.00 91.44 87 LEU A O 1
ATOM 675 N N . LEU A 1 88 ? -0.561 -5.950 -8.728 1.00 92.31 88 LEU A N 1
ATOM 676 C CA . LEU A 1 88 ? -0.573 -7.009 -7.715 1.00 92.31 88 LEU A CA 1
ATOM 677 C C . LEU A 1 88 ? -0.611 -6.451 -6.284 1.00 92.31 88 LEU A C 1
ATOM 679 O O . LEU A 1 88 ? -1.218 -7.060 -5.399 1.00 92.31 88 LEU A O 1
ATOM 683 N N . SER A 1 89 ? -0.018 -5.277 -6.050 1.00 91.12 89 SER A N 1
ATOM 684 C CA . SER A 1 89 ? -0.013 -4.624 -4.737 1.00 91.12 89 SER A CA 1
ATOM 685 C C . SER A 1 89 ? -1.411 -4.162 -4.308 1.00 91.12 89 SER A C 1
ATOM 687 O O . SER A 1 89 ? -1.732 -4.212 -3.122 1.00 91.12 89 SER A O 1
ATOM 689 N N . LEU A 1 90 ? -2.281 -3.788 -5.257 1.00 92.69 90 LEU A N 1
ATOM 690 C CA . LEU A 1 90 ? -3.642 -3.316 -4.979 1.00 92.69 90 LEU A CA 1
ATOM 691 C C . LEU A 1 90 ? -4.502 -4.357 -4.228 1.00 92.69 90 LEU A C 1
ATOM 693 O O . LEU A 1 90 ? -4.900 -4.086 -3.089 1.00 92.69 90 LEU A O 1
ATOM 697 N N . PRO A 1 91 ? -4.800 -5.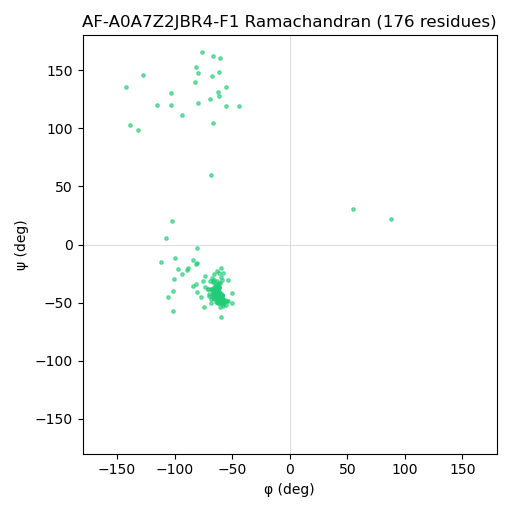549 -4.786 1.00 93.31 91 PRO A N 1
ATOM 698 C CA . PRO A 1 91 ? -5.586 -6.554 -4.078 1.00 93.31 91 PRO A CA 1
ATOM 699 C C . PRO A 1 91 ? -4.887 -7.009 -2.798 1.00 93.31 91 PRO A C 1
ATOM 701 O O . PRO A 1 91 ? -5.550 -7.205 -1.779 1.00 93.31 91 PRO A O 1
ATOM 704 N N . LEU A 1 92 ? -3.555 -7.124 -2.809 1.00 92.69 92 LEU A N 1
ATOM 705 C CA . LEU A 1 92 ? -2.776 -7.526 -1.642 1.00 92.69 92 LEU A CA 1
ATOM 706 C C . LEU A 1 92 ? -2.974 -6.553 -0.473 1.00 92.69 92 LEU A C 1
ATOM 708 O O . LEU A 1 92 ? -3.321 -6.973 0.633 1.00 92.69 92 LEU A O 1
ATOM 712 N N . ALA A 1 93 ? -2.844 -5.251 -0.731 1.00 92.00 93 ALA A N 1
ATOM 713 C CA . ALA A 1 93 ? -3.084 -4.204 0.251 1.00 92.00 93 ALA A CA 1
ATOM 714 C C . ALA A 1 93 ? -4.516 -4.270 0.800 1.00 92.00 93 ALA A C 1
ATOM 716 O O . ALA A 1 93 ? -4.706 -4.189 2.015 1.00 92.00 93 ALA A O 1
ATOM 717 N N . GLY A 1 94 ? -5.517 -4.483 -0.061 1.00 91.88 94 GLY A N 1
ATOM 718 C CA . GLY A 1 94 ? -6.910 -4.648 0.358 1.00 91.88 94 GLY A CA 1
ATOM 719 C C . GLY A 1 94 ? -7.131 -5.860 1.266 1.00 91.88 94 GLY A C 1
ATOM 720 O O . GLY A 1 94 ? -7.771 -5.746 2.315 1.00 91.88 94 GLY A O 1
ATOM 721 N N . TYR A 1 95 ? -6.564 -7.019 0.919 1.00 94.19 95 TYR A N 1
ATOM 722 C CA . TYR A 1 95 ? -6.641 -8.216 1.760 1.00 94.19 95 TYR A CA 1
ATOM 723 C C . TYR A 1 95 ? -5.977 -8.009 3.125 1.00 94.19 95 TYR A C 1
ATOM 725 O O . TYR A 1 95 ? -6.532 -8.432 4.144 1.00 94.19 95 TYR A O 1
ATOM 733 N N . MET A 1 96 ? -4.823 -7.339 3.164 1.00 94.69 96 MET A N 1
ATOM 734 C CA . MET A 1 96 ? -4.105 -7.072 4.412 1.00 94.69 96 MET A CA 1
ATOM 735 C C . MET A 1 96 ? -4.843 -6.084 5.313 1.00 94.69 96 MET A C 1
ATOM 737 O O . MET A 1 96 ? -4.911 -6.318 6.518 1.00 94.69 96 MET A O 1
ATOM 741 N N . VAL A 1 97 ? -5.473 -5.049 4.749 1.00 92.81 97 VAL A N 1
ATOM 742 C CA . VAL A 1 97 ? -6.332 -4.120 5.506 1.00 92.81 97 VAL A CA 1
ATOM 743 C C . VAL A 1 97 ? -7.518 -4.849 6.102 1.00 92.81 97 VAL A C 1
ATOM 745 O O . VAL A 1 97 ? -7.763 -4.728 7.298 1.00 92.81 97 VAL A O 1
ATOM 748 N N . ARG A 1 98 ? -8.234 -5.657 5.307 1.00 93.31 98 ARG A N 1
ATOM 749 C CA . ARG A 1 98 ? -9.346 -6.459 5.830 1.00 93.31 98 ARG A CA 1
ATOM 750 C C . ARG A 1 98 ? -8.881 -7.346 6.984 1.00 93.31 98 ARG A C 1
ATOM 752 O O . ARG A 1 98 ? -9.548 -7.385 8.013 1.00 93.31 98 ARG A O 1
ATOM 759 N N . ARG A 1 99 ? -7.761 -8.059 6.819 1.00 91.62 99 ARG A N 1
ATOM 760 C CA . ARG A 1 99 ? -7.204 -8.925 7.872 1.00 91.62 99 ARG A CA 1
ATOM 761 C C . ARG A 1 99 ? -6.804 -8.130 9.115 1.00 91.62 99 ARG A C 1
ATOM 763 O O . ARG A 1 99 ? -7.058 -8.597 10.217 1.00 91.62 99 ARG A O 1
ATOM 770 N N . GLY A 1 100 ? -6.221 -6.943 8.949 1.00 91.88 100 GLY A N 1
ATOM 771 C CA . GLY A 1 100 ? -5.894 -6.036 10.049 1.00 91.88 100 GLY A CA 1
ATOM 772 C C . GLY A 1 100 ? -7.141 -5.590 10.810 1.00 91.88 100 GLY A C 1
ATOM 773 O O . GLY A 1 100 ? -7.203 -5.742 12.023 1.00 91.88 100 GLY A O 1
ATOM 774 N N . LEU A 1 101 ? -8.173 -5.130 10.102 1.00 91.75 101 LEU A N 1
ATOM 775 C CA . LEU A 1 101 ? -9.448 -4.731 10.701 1.00 91.75 101 LEU A CA 1
ATOM 776 C C . LEU A 1 101 ? -10.135 -5.898 11.428 1.00 91.75 101 LEU A C 1
ATOM 778 O O . LEU A 1 101 ? -10.546 -5.743 12.577 1.00 91.75 101 LEU A O 1
ATOM 782 N N . ALA A 1 102 ? -10.204 -7.072 10.796 1.00 91.12 102 ALA A N 1
ATOM 783 C CA . ALA A 1 102 ? -10.793 -8.269 11.392 1.00 91.12 102 ALA A CA 1
ATOM 784 C C . ALA A 1 102 ? -10.050 -8.712 12.664 1.00 91.12 102 ALA A C 1
ATOM 786 O O . ALA A 1 102 ? -10.690 -9.101 13.637 1.00 91.12 102 ALA A O 1
ATOM 787 N N . ALA A 1 103 ? -8.716 -8.594 12.693 1.00 92.00 103 ALA A N 1
ATOM 788 C CA . ALA A 1 103 ? -7.909 -8.906 13.873 1.00 92.00 103 ALA A CA 1
ATOM 789 C C . ALA A 1 103 ? -8.208 -7.994 15.078 1.00 92.00 103 ALA A C 1
ATOM 791 O O . ALA A 1 103 ? -7.973 -8.399 16.210 1.00 92.00 103 ALA A O 1
ATOM 792 N N . HIS A 1 104 ? -8.756 -6.794 14.850 1.00 90.38 104 HIS A N 1
ATOM 793 C CA . HIS A 1 104 ? -9.148 -5.844 15.905 1.00 90.38 104 HIS A CA 1
ATOM 794 C C . HIS A 1 104 ? -10.656 -5.812 16.173 1.00 90.38 104 HIS A C 1
ATOM 796 O O . HIS A 1 104 ? -11.165 -4.827 16.720 1.00 90.38 104 HIS A O 1
ATOM 802 N N . ALA A 1 105 ? -11.367 -6.876 15.779 1.00 87.56 105 ALA A N 1
ATOM 803 C CA . ALA A 1 105 ? -12.818 -7.016 15.910 1.00 87.56 105 ALA A CA 1
ATOM 804 C C . ALA A 1 105 ? -13.612 -5.861 15.264 1.00 87.56 105 ALA A C 1
ATOM 806 O O . ALA A 1 105 ? -14.698 -5.505 15.719 1.00 87.56 105 ALA A O 1
ATOM 807 N N . MET A 1 106 ? -13.069 -5.257 14.202 1.00 86.56 106 MET A N 1
ATOM 808 C CA . MET A 1 106 ? -13.801 -4.279 13.397 1.00 86.56 106 MET A CA 1
ATOM 809 C C . MET A 1 106 ? -14.713 -5.003 12.392 1.00 86.56 106 MET A C 1
ATOM 811 O O . MET A 1 106 ? -14.374 -6.109 11.957 1.00 86.56 106 MET A O 1
ATOM 815 N N . PRO A 1 107 ? -15.836 -4.389 11.967 1.00 84.50 107 PRO A N 1
ATOM 816 C CA . PRO A 1 107 ? -16.733 -4.990 10.985 1.00 84.50 107 PRO A CA 1
ATOM 817 C C . PRO A 1 107 ? -15.986 -5.357 9.699 1.00 84.50 107 PRO A C 1
ATOM 819 O O . PRO A 1 107 ? -15.418 -4.489 9.034 1.00 84.50 107 PRO A O 1
ATOM 822 N N . ALA A 1 108 ? -15.983 -6.644 9.351 1.00 85.56 108 ALA A N 1
ATOM 823 C CA . ALA A 1 108 ? -15.343 -7.162 8.151 1.00 85.56 108 ALA A CA 1
ATOM 824 C C . ALA A 1 108 ? -16.189 -8.281 7.528 1.00 85.56 108 ALA A C 1
ATOM 826 O O . ALA A 1 108 ? -16.649 -9.172 8.244 1.00 85.56 108 ALA A O 1
ATOM 827 N N . PRO A 1 109 ? -16.385 -8.285 6.198 1.00 86.50 109 PRO A N 1
ATOM 828 C CA . PRO A 1 109 ? -17.177 -9.316 5.546 1.00 86.50 109 PRO A CA 1
ATOM 829 C C . PRO A 1 109 ? -16.467 -10.672 5.634 1.00 86.50 109 PRO A C 1
ATOM 831 O O . PRO A 1 109 ? -15.236 -10.747 5.531 1.00 86.50 109 PRO A O 1
ATOM 834 N N . ARG A 1 110 ? -17.240 -11.759 5.772 1.00 81.12 110 ARG A N 1
ATOM 835 C CA . ARG A 1 110 ? -16.726 -13.144 5.715 1.00 81.12 110 ARG A CA 1
ATOM 836 C C . ARG A 1 110 ? -16.165 -13.479 4.330 1.00 81.12 110 ARG A C 1
ATOM 838 O O . ARG A 1 110 ? -15.056 -14.002 4.235 1.00 81.12 110 ARG A O 1
ATOM 845 N N . HIS A 1 111 ? -16.869 -13.069 3.275 1.00 82.31 111 HIS A N 1
ATOM 846 C CA . HIS A 1 111 ? -16.445 -13.225 1.884 1.00 82.31 111 HIS A CA 1
ATOM 847 C C . HIS A 1 111 ? -15.922 -11.898 1.332 1.00 82.31 111 HIS A C 1
ATOM 849 O O . HIS A 1 111 ? -16.633 -10.893 1.284 1.00 82.31 111 HIS A O 1
ATOM 855 N N . PHE A 1 112 ? -14.660 -11.887 0.912 1.00 87.62 112 PHE A N 1
ATOM 856 C CA . PHE A 1 112 ? -14.017 -10.712 0.340 1.00 87.62 112 PHE A CA 1
ATOM 857 C C . PHE A 1 112 ? -13.322 -11.122 -0.948 1.00 87.62 112 PHE A C 1
ATOM 859 O O . PHE A 1 112 ? -12.261 -11.735 -0.910 1.00 87.62 112 PHE A O 1
ATOM 866 N N . GLY A 1 113 ? -13.985 -10.865 -2.074 1.00 90.62 113 GLY A N 1
ATOM 867 C CA . GLY A 1 113 ? -13.482 -11.236 -3.391 1.00 90.62 113 GLY A CA 1
ATOM 868 C C . GLY A 1 113 ? -12.366 -10.315 -3.879 1.00 90.62 113 GLY A C 1
ATOM 869 O O . GLY A 1 113 ? -12.192 -9.202 -3.375 1.00 90.62 113 GLY A O 1
ATOM 870 N N . PHE A 1 114 ? -11.674 -10.768 -4.924 1.00 92.06 114 PHE A N 1
ATOM 871 C CA . PHE A 1 114 ? -10.559 -10.063 -5.554 1.00 92.06 114 PHE A CA 1
ATOM 872 C C . PHE A 1 114 ? -10.895 -8.608 -5.892 1.00 92.06 114 PHE A C 1
ATOM 874 O O . PHE A 1 114 ? -10.189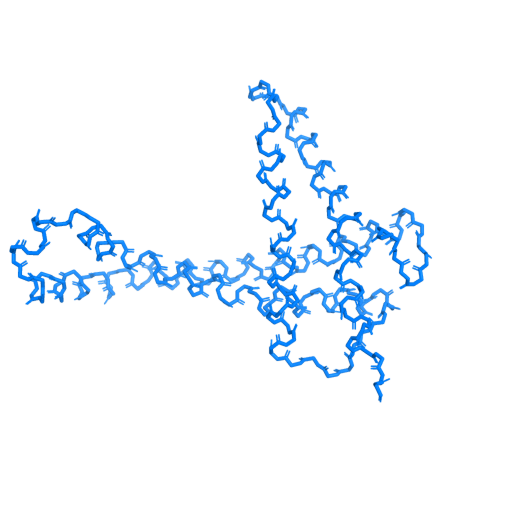 -7.705 -5.463 1.00 92.06 114 PHE A O 1
ATOM 881 N N . TRP A 1 115 ? -12.026 -8.359 -6.559 1.00 91.38 115 TRP A N 1
ATOM 882 C CA . TRP A 1 115 ? -12.412 -7.006 -6.968 1.00 91.38 115 TRP A CA 1
ATOM 883 C C . TRP A 1 115 ? -12.624 -6.049 -5.787 1.00 91.38 115 TRP A C 1
ATOM 885 O O . TRP A 1 115 ? -12.176 -4.903 -5.811 1.00 91.38 115 TRP A O 1
ATOM 895 N N . ARG A 1 116 ? -13.242 -6.537 -4.703 1.00 91.25 116 ARG A N 1
ATOM 896 C CA . ARG A 1 116 ? -13.436 -5.755 -3.472 1.00 91.25 116 ARG A CA 1
ATOM 897 C C . ARG A 1 116 ? -12.096 -5.443 -2.802 1.00 91.25 116 ARG A C 1
ATOM 899 O O . ARG A 1 116 ? -11.919 -4.340 -2.287 1.00 91.25 116 ARG A O 1
ATOM 906 N N . ALA A 1 117 ? -11.151 -6.383 -2.845 1.00 92.44 117 ALA A N 1
ATOM 907 C CA . ALA A 1 117 ? -9.794 -6.167 -2.358 1.00 92.44 117 ALA A CA 1
ATOM 908 C C . ALA A 1 117 ? -9.042 -5.136 -3.204 1.00 92.44 117 ALA A C 1
ATOM 910 O O . ALA A 1 117 ? -8.474 -4.202 -2.643 1.00 92.44 117 ALA A O 1
ATOM 911 N N . THR A 1 118 ? -9.108 -5.236 -4.531 1.00 92.31 118 THR A N 1
ATOM 912 C CA . THR A 1 118 ? -8.478 -4.279 -5.449 1.00 92.31 118 THR A CA 1
AT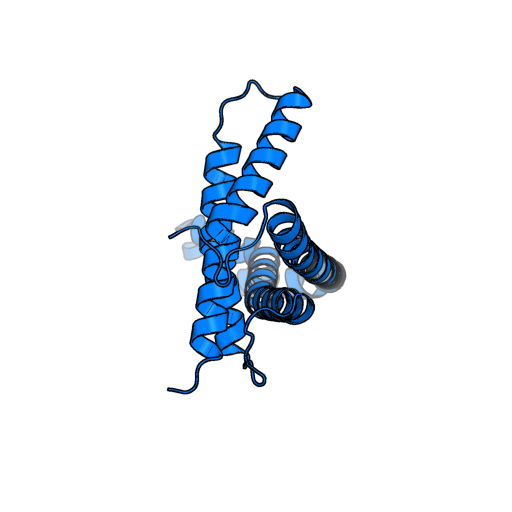OM 913 C C . THR A 1 118 ? -9.017 -2.868 -5.243 1.00 92.31 118 THR A C 1
ATOM 915 O O . THR A 1 118 ? -8.228 -1.941 -5.095 1.00 92.31 118 THR A O 1
ATOM 918 N N . LEU A 1 119 ? -10.339 -2.690 -5.143 1.00 92.31 119 LEU A N 1
ATOM 919 C CA . LEU A 1 119 ? -10.949 -1.381 -4.876 1.00 92.31 119 LEU A CA 1
ATOM 920 C C . LEU A 1 119 ? -10.541 -0.811 -3.508 1.00 92.31 119 LEU A C 1
ATOM 922 O O . LEU A 1 119 ? -10.276 0.387 -3.379 1.00 92.31 119 LEU A O 1
ATOM 926 N N . LEU A 1 120 ? -10.450 -1.653 -2.473 1.00 92.69 120 LEU A N 1
ATOM 927 C CA . LEU A 1 120 ? -9.975 -1.223 -1.156 1.00 92.69 120 LEU A CA 1
ATOM 928 C C . LEU A 1 120 ? -8.491 -0.820 -1.184 1.00 92.69 120 LEU A C 1
ATOM 930 O O . LEU A 1 120 ? -8.109 0.174 -0.565 1.00 92.69 120 LEU A O 1
ATOM 934 N N . GLY A 1 121 ? -7.658 -1.557 -1.918 1.00 91.31 121 GLY A N 1
ATOM 935 C CA . GLY A 1 121 ? -6.264 -1.197 -2.159 1.00 91.31 121 GLY A CA 1
ATOM 936 C C . GLY A 1 121 ? -6.139 0.119 -2.917 1.00 91.31 121 GLY A C 1
ATOM 937 O O . GLY A 1 121 ? -5.456 1.026 -2.453 1.00 91.31 121 GLY A O 1
ATOM 938 N N . LEU A 1 122 ? -6.870 0.265 -4.023 1.00 92.44 122 LEU A N 1
ATOM 939 C CA . LEU A 1 122 ? -6.882 1.473 -4.846 1.00 92.44 122 LEU A CA 1
ATOM 940 C C . LEU A 1 122 ? -7.281 2.698 -4.029 1.00 92.44 122 LEU A C 1
ATOM 942 O O . LEU A 1 122 ? -6.575 3.698 -4.041 1.00 92.44 122 LEU A O 1
ATOM 946 N N . THR A 1 123 ? 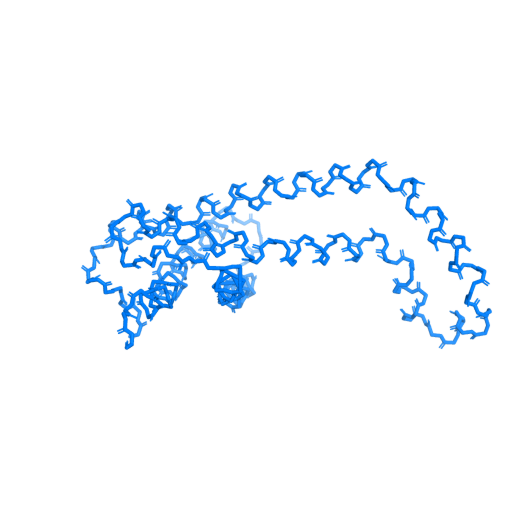-8.372 2.610 -3.266 1.00 89.88 123 THR A N 1
ATOM 947 C CA . THR A 1 123 ? -8.792 3.713 -2.391 1.00 89.88 123 THR A CA 1
ATOM 948 C C . THR A 1 123 ? -7.765 3.999 -1.302 1.00 89.88 123 THR A C 1
ATOM 950 O O . THR A 1 123 ? -7.549 5.159 -0.972 1.00 89.88 123 THR A O 1
ATOM 953 N N . THR A 1 124 ? -7.083 2.981 -0.773 1.00 90.06 124 THR A N 1
ATOM 954 C CA . THR A 1 124 ? -5.975 3.194 0.165 1.00 90.06 124 THR A CA 1
ATOM 955 C C . THR A 1 124 ? -4.855 4.003 -0.488 1.00 90.06 124 THR A C 1
ATOM 957 O O . THR A 1 124 ? -4.500 5.058 0.028 1.00 90.06 124 THR A O 1
ATOM 960 N N . TYR A 1 125 ? -4.343 3.569 -1.641 1.00 88.75 125 TYR A N 1
ATOM 961 C CA . TYR A 1 125 ? -3.271 4.279 -2.344 1.00 88.75 125 TYR A CA 1
ATOM 962 C C . TYR A 1 125 ? -3.692 5.673 -2.812 1.00 88.75 125 TYR A C 1
ATOM 964 O O . TYR A 1 125 ? -2.915 6.612 -2.669 1.00 88.75 125 TYR A O 1
ATOM 972 N N . ALA A 1 126 ? -4.933 5.840 -3.275 1.00 91.12 126 ALA A N 1
ATOM 973 C CA . ALA A 1 126 ? -5.479 7.130 -3.689 1.00 91.12 126 ALA A CA 1
ATOM 974 C C . ALA A 1 126 ? -5.476 8.171 -2.558 1.00 91.12 126 ALA A C 1
ATOM 976 O O . ALA A 1 126 ? -5.384 9.360 -2.834 1.00 91.12 126 ALA A O 1
ATOM 977 N N . TRP A 1 127 ? -5.551 7.744 -1.291 1.00 88.19 127 TRP A N 1
ATOM 978 C CA . TRP A 1 127 ? -5.458 8.643 -0.135 1.00 88.19 127 TRP A CA 1
ATOM 979 C C . TRP A 1 127 ? -4.063 8.712 0.487 1.00 88.19 127 TRP A C 1
ATOM 981 O O . TRP A 1 127 ? -3.761 9.695 1.164 1.00 88.19 127 TRP A O 1
ATOM 991 N N . THR A 1 128 ? -3.214 7.710 0.264 1.00 85.50 128 THR A N 1
ATOM 992 C CA . THR A 1 128 ? -1.823 7.713 0.735 1.00 85.50 128 THR A CA 1
ATOM 993 C C . THR A 1 128 ? -0.917 8.541 -0.181 1.00 85.50 128 THR A C 1
ATOM 995 O O . THR A 1 128 ? -0.098 9.299 0.324 1.00 85.50 128 THR A O 1
ATOM 998 N N . LEU A 1 129 ? -1.083 8.468 -1.508 1.00 85.44 129 LEU A N 1
ATOM 999 C CA . LEU A 1 129 ? -0.229 9.180 -2.472 1.00 85.44 129 LEU A CA 1
ATOM 1000 C C . LEU A 1 129 ? -0.285 10.711 -2.322 1.00 85.44 129 LEU A C 1
ATOM 1002 O O . LEU A 1 129 ? 0.781 11.317 -2.209 1.00 85.44 129 LEU A O 1
ATOM 1006 N N . PRO A 1 130 ? -1.467 11.361 -2.238 1.00 84.94 130 PRO A N 1
ATOM 1007 C CA . PRO A 1 130 ? -1.528 12.800 -1.996 1.00 84.94 130 PRO A CA 1
ATOM 1008 C C . PRO A 1 130 ? -0.908 13.188 -0.655 1.00 84.94 130 PRO A C 1
ATOM 1010 O O . PRO A 1 130 ? -0.305 14.249 -0.556 1.00 84.94 130 PRO A O 1
ATOM 1013 N N . ALA A 1 131 ? -1.015 12.323 0.361 1.00 83.06 131 ALA A N 1
ATOM 1014 C CA . ALA A 1 131 ? -0.381 12.540 1.657 1.00 83.06 131 ALA A CA 1
ATOM 1015 C C . ALA A 1 131 ? 1.138 12.573 1.523 1.00 83.06 131 ALA A C 1
ATOM 1017 O O . ALA A 1 131 ? 1.779 13.507 1.990 1.00 83.06 131 ALA A O 1
ATOM 1018 N N . SER A 1 132 ? 1.707 11.571 0.849 1.00 80.44 132 SER A N 1
ATOM 1019 C CA . SER A 1 132 ? 3.142 11.487 0.603 1.00 80.44 132 SER A CA 1
ATOM 1020 C C . SER A 1 132 ? 3.643 12.690 -0.192 1.00 80.44 132 SER A C 1
ATOM 1022 O O . SER A 1 132 ? 4.659 13.261 0.183 1.00 80.44 132 SER A O 1
ATOM 1024 N N . LEU A 1 133 ? 2.914 13.120 -1.226 1.00 82.06 133 LEU A N 1
ATOM 1025 C CA . LEU A 1 133 ? 3.265 14.307 -2.012 1.00 82.06 133 LEU A CA 1
ATOM 1026 C C . LEU A 1 133 ? 3.174 15.593 -1.181 1.00 82.06 133 LEU A C 1
ATOM 1028 O O . LEU A 1 133 ? 4.108 16.390 -1.181 1.00 82.06 133 LEU A O 1
ATOM 1032 N N . ALA A 1 134 ? 2.086 15.784 -0.432 1.00 81.50 134 ALA A N 1
ATOM 1033 C CA . ALA A 1 134 ? 1.906 16.955 0.422 1.00 81.50 134 ALA A CA 1
ATOM 1034 C C . ALA A 1 134 ? 2.990 17.042 1.506 1.00 81.50 134 ALA A C 1
ATOM 1036 O O . ALA A 1 134 ? 3.532 18.115 1.737 1.00 81.50 134 ALA A O 1
ATOM 1037 N N . ILE A 1 135 ? 3.337 15.912 2.130 1.00 80.44 135 ILE A N 1
ATOM 1038 C CA . ILE A 1 135 ? 4.343 15.826 3.198 1.00 80.44 135 ILE A CA 1
ATOM 1039 C C . ILE A 1 135 ?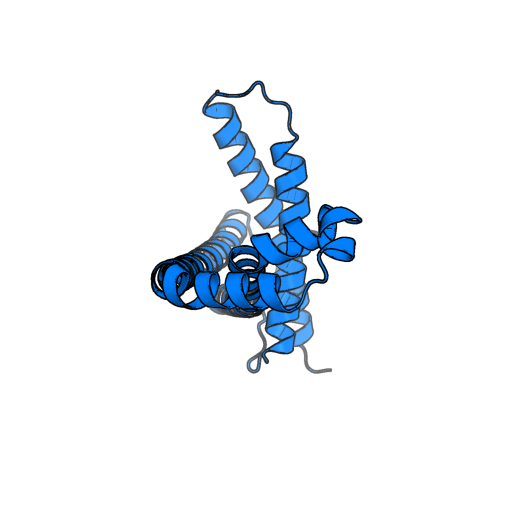 5.767 15.971 2.642 1.00 80.44 135 ILE A C 1
ATOM 1041 O O . ILE A 1 135 ? 6.608 16.603 3.281 1.00 80.44 135 ILE A O 1
ATOM 1045 N N . ALA A 1 136 ? 6.041 15.438 1.447 1.00 74.69 136 ALA A N 1
ATOM 1046 C CA . ALA A 1 136 ? 7.317 15.631 0.757 1.00 74.69 136 ALA A CA 1
ATOM 1047 C C . ALA A 1 136 ? 7.551 17.104 0.387 1.00 74.69 136 ALA A C 1
ATOM 1049 O O . ALA A 1 136 ? 8.677 17.584 0.487 1.00 74.69 136 ALA A O 1
ATOM 1050 N N . ASN A 1 137 ? 6.480 17.823 0.036 1.00 70.06 137 ASN A N 1
ATOM 1051 C CA . ASN A 1 137 ? 6.510 19.246 -0.300 1.00 70.06 137 ASN A CA 1
ATOM 1052 C C . ASN A 1 137 ? 6.522 20.180 0.920 1.00 70.06 137 ASN A C 1
ATOM 1054 O O . ASN A 1 137 ? 6.606 21.396 0.744 1.00 70.06 137 ASN A O 1
ATOM 1058 N N . VAL A 1 138 ? 6.450 19.663 2.155 1.00 67.69 138 VAL A N 1
ATOM 1059 C CA . VAL A 1 138 ? 6.679 20.499 3.342 1.00 67.69 138 VAL A CA 1
ATOM 1060 C C . VAL A 1 138 ? 8.150 20.907 3.316 1.00 67.69 138 VAL A C 1
ATOM 1062 O O . VAL A 1 138 ? 9.037 20.089 3.576 1.00 67.69 138 VAL A O 1
ATOM 1065 N N . GLY A 1 139 ? 8.380 22.171 2.946 1.00 54.75 139 GLY A N 1
ATOM 1066 C CA . GLY A 1 139 ? 9.677 22.824 2.765 1.00 54.75 139 GLY A CA 1
ATOM 1067 C C . GLY A 1 139 ? 10.440 23.012 4.072 1.00 54.75 139 GLY A C 1
ATOM 1068 O O . GLY A 1 139 ? 10.746 24.128 4.473 1.00 54.75 139 GLY A O 1
ATOM 1069 N N . ILE A 1 140 ? 10.729 21.911 4.756 1.00 57.81 140 ILE A N 1
ATOM 1070 C CA . ILE A 1 140 ? 11.706 21.882 5.835 1.00 57.81 140 ILE A CA 1
ATOM 1071 C C . ILE A 1 140 ? 13.064 21.812 5.148 1.00 57.81 140 ILE A C 1
ATOM 1073 O O . ILE A 1 140 ? 13.293 20.894 4.354 1.00 57.81 140 ILE A O 1
ATOM 1077 N N . ALA A 1 141 ? 13.929 22.791 5.425 1.00 58.06 141 ALA A N 1
ATOM 1078 C CA . ALA A 1 141 ? 15.308 22.801 4.954 1.00 58.06 141 ALA A CA 1
ATOM 1079 C C . ALA A 1 141 ? 15.917 21.400 5.143 1.00 58.06 141 ALA A C 1
ATOM 1081 O O . ALA A 1 141 ? 15.895 20.833 6.240 1.00 58.06 141 ALA A O 1
ATOM 1082 N N . ALA A 1 142 ? 16.316 20.804 4.021 1.00 59.72 142 ALA A N 1
ATOM 1083 C CA . ALA A 1 142 ? 16.688 19.404 3.927 1.00 59.72 142 ALA A CA 1
ATOM 1084 C C . ALA A 1 142 ? 17.892 19.084 4.829 1.00 59.72 142 ALA A C 1
ATOM 1086 O O . ALA A 1 142 ? 18.762 19.927 5.001 1.00 59.72 142 ALA A O 1
ATOM 1087 N N . SER A 1 143 ? 17.919 17.843 5.339 1.00 60.09 143 SER A N 1
ATOM 1088 C CA . SER A 1 143 ? 18.977 17.192 6.138 1.00 60.09 143 SER A CA 1
ATOM 1089 C C . SER A 1 143 ? 18.969 17.350 7.666 1.00 60.09 143 SER A C 1
ATOM 1091 O O . SER A 1 143 ? 19.998 17.105 8.294 1.00 60.09 143 SER A O 1
ATOM 1093 N N . HIS A 1 144 ? 17.837 17.675 8.300 1.00 72.44 144 HIS A N 1
ATOM 1094 C CA . HIS A 1 144 ? 17.719 17.562 9.761 1.00 72.44 144 HIS A CA 1
ATOM 1095 C C . HIS A 1 144 ? 16.919 16.306 10.157 1.00 72.44 144 HIS A C 1
ATOM 1097 O O . HIS A 1 144 ? 15.802 16.144 9.666 1.00 72.44 144 HIS A O 1
ATOM 1103 N N . PRO A 1 145 ? 17.390 15.449 11.087 1.00 80.06 145 PRO A N 1
ATOM 1104 C CA . PRO A 1 145 ? 16.641 14.265 11.544 1.00 80.06 145 PRO A CA 1
ATOM 1105 C C . PRO A 1 145 ? 15.257 14.608 12.127 1.00 80.06 145 PRO A C 1
ATOM 1107 O O . PRO A 1 145 ? 14.328 13.804 12.077 1.00 80.06 145 PRO A O 1
ATOM 1110 N N . LEU A 1 146 ? 15.087 15.842 12.618 1.00 80.19 146 LEU A N 1
ATOM 1111 C CA . LEU A 1 146 ? 13.784 16.377 13.039 1.00 80.19 146 LEU A CA 1
ATOM 1112 C C . LEU A 1 146 ? 12.789 16.512 11.877 1.00 80.19 146 LEU A C 1
ATOM 1114 O O . LEU A 1 146 ? 11.594 16.321 12.086 1.00 80.19 146 LEU A O 1
ATOM 1118 N N . ALA A 1 147 ? 13.257 16.815 10.664 1.00 80.69 147 ALA A N 1
ATOM 1119 C CA . ALA A 1 147 ? 12.405 16.920 9.484 1.00 80.69 147 ALA A CA 1
ATOM 1120 C C . ALA A 1 147 ? 11.799 15.558 9.126 1.00 80.69 147 ALA A C 1
ATOM 1122 O O . ALA A 1 147 ? 10.599 15.458 8.878 1.00 80.69 147 ALA A O 1
ATOM 1123 N N . ASP A 1 148 ? 12.608 14.499 9.165 1.00 82.12 148 ASP A N 1
ATOM 1124 C CA . ASP A 1 148 ? 12.150 13.143 8.862 1.00 82.12 148 ASP A CA 1
ATOM 1125 C C . ASP A 1 148 ? 11.241 12.591 9.962 1.00 82.12 148 ASP A C 1
ATOM 1127 O O . ASP A 1 148 ? 10.207 11.992 9.658 1.00 82.12 148 ASP A O 1
ATOM 1131 N N . ALA A 1 149 ? 11.548 12.875 11.232 1.00 85.00 149 ALA A N 1
ATOM 1132 C CA . ALA A 1 149 ? 10.655 12.563 12.344 1.00 85.00 149 ALA A CA 1
ATOM 1133 C C . ALA A 1 149 ? 9.295 13.266 12.191 1.00 85.00 149 ALA A C 1
ATOM 1135 O O . ALA A 1 149 ? 8.250 12.631 12.339 1.00 85.00 149 ALA A O 1
ATOM 1136 N N . LEU A 1 150 ? 9.285 14.553 11.827 1.00 86.44 150 LEU A N 1
ATOM 1137 C CA . LEU A 1 150 ? 8.049 15.302 11.615 1.00 86.44 150 LEU A CA 1
ATOM 1138 C C . LEU A 1 150 ? 7.250 14.755 10.425 1.00 86.44 150 LEU A C 1
ATOM 1140 O O . LEU A 1 150 ? 6.042 14.553 10.541 1.00 86.44 150 LEU A O 1
ATOM 1144 N N . ARG A 1 151 ? 7.909 14.441 9.304 1.00 85.50 151 ARG A N 1
ATOM 1145 C CA . ARG A 1 151 ? 7.270 13.792 8.145 1.00 85.50 151 ARG A CA 1
ATOM 1146 C C . ARG A 1 151 ? 6.661 12.443 8.520 1.00 85.50 151 ARG A C 1
ATOM 1148 O O . ARG A 1 151 ? 5.527 12.163 8.132 1.00 85.50 151 ARG A O 1
ATOM 1155 N N . ALA A 1 152 ? 7.370 11.633 9.305 1.00 85.94 152 ALA A N 1
ATOM 1156 C CA . ALA A 1 152 ? 6.860 10.360 9.804 1.00 85.94 152 ALA A CA 1
ATOM 1157 C C . ALA A 1 152 ? 5.625 10.559 10.697 1.00 85.94 152 ALA A C 1
ATOM 1159 O O . ALA A 1 152 ? 4.613 9.890 10.494 1.00 85.94 152 ALA A O 1
ATOM 1160 N N . ILE A 1 153 ? 5.657 11.524 11.623 1.0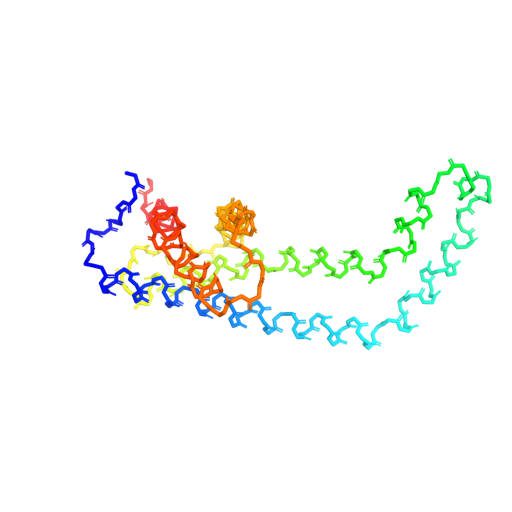0 89.88 153 ILE A N 1
ATOM 1161 C CA . ILE A 1 153 ? 4.510 11.868 12.479 1.00 89.88 153 ILE A CA 1
ATOM 1162 C C . ILE A 1 153 ? 3.310 12.314 11.634 1.00 89.88 153 ILE A C 1
ATOM 1164 O O . ILE A 1 153 ? 2.191 11.855 11.867 1.00 89.88 153 ILE A O 1
ATOM 1168 N N . LEU A 1 154 ? 3.524 13.159 10.622 1.00 89.56 154 LEU A N 1
ATOM 1169 C CA . LEU A 1 154 ? 2.465 13.610 9.717 1.00 89.56 154 LEU A CA 1
ATOM 1170 C C . LEU A 1 154 ? 1.873 12.450 8.905 1.00 89.56 154 LEU A C 1
ATOM 1172 O O . LEU A 1 154 ? 0.654 12.374 8.756 1.00 89.56 154 LEU A O 1
ATOM 1176 N N . LEU A 1 155 ? 2.703 11.512 8.436 1.00 88.88 155 LEU A N 1
ATOM 1177 C CA . LEU A 1 155 ? 2.246 10.305 7.738 1.00 88.88 155 LEU A CA 1
ATOM 1178 C C . LEU A 1 155 ? 1.404 9.410 8.654 1.00 88.88 155 LEU A C 1
ATOM 1180 O O . LEU A 1 155 ? 0.349 8.927 8.238 1.00 88.88 155 LEU A O 1
ATOM 1184 N N . VAL A 1 156 ? 1.834 9.220 9.904 1.00 91.12 156 VAL A N 1
ATOM 1185 C CA . VAL A 1 156 ? 1.086 8.465 10.921 1.00 91.12 156 VAL A CA 1
ATOM 1186 C C . VAL A 1 156 ? -0.260 9.137 11.185 1.00 91.12 156 VAL A C 1
ATOM 1188 O O . VAL A 1 156 ? -1.303 8.486 11.103 1.00 91.12 156 VAL A O 1
ATOM 1191 N N . ALA A 1 157 ? -0.265 10.448 11.438 1.00 91.06 157 ALA A N 1
ATOM 1192 C CA . ALA A 1 157 ? -1.481 11.214 11.684 1.00 91.06 157 ALA A CA 1
ATOM 1193 C C . ALA A 1 157 ? -2.442 11.130 10.487 1.00 91.06 157 ALA A C 1
ATOM 1195 O O . ALA A 1 157 ? -3.624 10.812 10.653 1.00 91.06 157 ALA A O 1
ATOM 1196 N N . TRP A 1 158 ? -1.942 11.318 9.265 1.00 91.94 158 TRP A N 1
ATOM 1197 C CA . TRP A 1 158 ? -2.744 11.183 8.052 1.00 91.94 158 TRP A CA 1
ATOM 1198 C C . TRP A 1 158 ? -3.318 9.771 7.903 1.00 91.94 158 TRP A C 1
ATOM 1200 O O . TRP A 1 158 ? -4.512 9.592 7.645 1.00 91.94 158 TRP A O 1
ATOM 1210 N N . GLY A 1 159 ? -2.495 8.748 8.124 1.00 90.12 159 GLY A N 1
ATOM 1211 C CA . GLY A 1 159 ? -2.915 7.354 8.095 1.00 90.12 159 GLY A CA 1
ATOM 1212 C C . GLY A 1 159 ? -4.035 7.063 9.096 1.00 90.12 159 GLY A C 1
ATOM 1213 O O . GLY A 1 159 ? -5.054 6.469 8.739 1.00 90.12 159 GLY A O 1
ATOM 1214 N N . MET A 1 160 ? -3.894 7.536 10.332 1.00 92.88 160 MET A N 1
ATOM 1215 C CA . MET A 1 160 ? -4.852 7.310 11.416 1.00 92.88 160 MET A CA 1
ATOM 1216 C C . MET A 1 160 ? -6.171 8.066 11.247 1.00 92.88 160 MET A C 1
ATOM 1218 O O . MET A 1 160 ? -7.232 7.546 11.616 1.00 92.88 160 MET A O 1
ATOM 1222 N N . TYR A 1 161 ? -6.127 9.301 10.748 1.00 90.62 161 TYR A N 1
ATOM 1223 C CA . TYR A 1 161 ? -7.299 10.177 10.706 1.00 90.62 161 TYR A CA 1
ATOM 1224 C C . TYR A 1 161 ? -7.960 10.232 9.333 1.00 90.62 161 TYR A C 1
ATOM 1226 O O . TYR A 1 161 ? -9.180 10.362 9.265 1.00 90.62 161 TYR A O 1
ATOM 1234 N N . ILE A 1 162 ? -7.215 10.055 8.242 1.00 91.00 162 ILE A N 1
ATOM 1235 C CA . ILE A 1 162 ? -7.746 10.137 6.878 1.00 91.00 162 ILE A CA 1
ATOM 1236 C C . ILE A 1 162 ? -7.963 8.743 6.290 1.00 91.00 162 ILE A C 1
ATOM 1238 O O . ILE A 1 162 ? -9.095 8.411 5.916 1.00 91.00 162 ILE A O 1
ATOM 1242 N N . VAL A 1 163 ? -6.909 7.926 6.228 1.00 92.00 163 VAL A N 1
ATOM 1243 C CA . VAL A 1 163 ? -6.914 6.645 5.500 1.00 92.00 163 VAL A CA 1
ATOM 1244 C C . VAL A 1 163 ? -7.703 5.578 6.258 1.00 92.00 163 VAL A C 1
ATOM 1246 O O . VAL A 1 163 ? -8.666 5.024 5.721 1.00 92.00 163 VAL A O 1
ATOM 1249 N N . LEU A 1 164 ? -7.371 5.341 7.529 1.00 91.12 164 LEU A N 1
ATOM 1250 C CA . LEU A 1 164 ? -7.964 4.270 8.330 1.00 91.12 164 LEU A CA 1
ATOM 1251 C C . LEU A 1 164 ? -9.499 4.385 8.456 1.00 91.12 164 LEU A C 1
ATOM 1253 O O . LEU A 1 164 ? -10.189 3.393 8.211 1.00 91.12 164 LEU A O 1
ATOM 1257 N N . PRO A 1 165 ? -10.101 5.558 8.749 1.00 90.19 165 PRO A N 1
ATOM 1258 C CA . PRO A 1 165 ? -11.559 5.669 8.833 1.00 90.19 165 PRO A CA 1
ATOM 1259 C C . PRO A 1 165 ? -12.266 5.437 7.498 1.00 90.19 165 PRO A C 1
ATOM 1261 O O . PRO A 1 165 ? -13.441 5.075 7.476 1.00 90.19 165 PRO A O 1
ATOM 1264 N N . ARG A 1 166 ? -11.594 5.672 6.365 1.00 90.62 166 ARG A N 1
ATOM 1265 C CA . ARG A 1 166 ? -12.147 5.381 5.033 1.00 90.62 166 ARG A CA 1
ATOM 1266 C C . ARG A 1 166 ? -12.085 3.891 4.741 1.00 90.62 166 ARG A C 1
ATOM 1268 O O . ARG A 1 166 ? -13.096 3.333 4.332 1.00 90.62 166 ARG A O 1
ATOM 1275 N N . GLN A 1 167 ? -10.953 3.252 5.031 1.00 90.88 167 GLN A N 1
ATOM 1276 C CA . GLN A 1 167 ? -10.801 1.801 4.936 1.00 90.88 167 GLN A CA 1
ATOM 1277 C C . GLN A 1 167 ? -11.864 1.078 5.769 1.00 90.88 167 GLN A C 1
ATOM 1279 O O . GLN A 1 167 ? -12.613 0.263 5.234 1.00 90.88 167 GLN A O 1
ATOM 1284 N N . ALA A 1 168 ? -11.996 1.445 7.047 1.00 90.19 168 ALA A N 1
ATOM 1285 C CA . ALA A 1 168 ? -12.973 0.851 7.951 1.00 90.19 168 ALA A CA 1
ATOM 1286 C C . ALA A 1 168 ? -14.413 1.039 7.451 1.00 90.19 168 ALA A C 1
ATOM 1288 O O . ALA A 1 168 ? -15.176 0.081 7.417 1.00 90.19 168 ALA A O 1
ATOM 1289 N N . ARG A 1 169 ? -14.783 2.242 6.986 1.00 89.31 169 ARG A N 1
ATOM 1290 C CA . ARG A 1 169 ? -16.123 2.498 6.426 1.00 89.31 169 ARG A CA 1
ATOM 1291 C C . ARG A 1 169 ? -16.392 1.727 5.140 1.00 89.31 169 ARG A C 1
ATOM 1293 O O . ARG A 1 169 ? -17.505 1.256 4.938 1.00 89.31 169 ARG A O 1
ATOM 1300 N N . SER A 1 170 ? -15.418 1.630 4.242 1.00 88.31 170 SER A N 1
ATOM 1301 C CA . SER A 1 170 ? -15.574 0.869 2.999 1.00 88.31 170 SER A CA 1
ATOM 1302 C C . SER A 1 170 ? -15.748 -0.620 3.281 1.00 88.31 170 SER A C 1
ATOM 1304 O O . SER A 1 170 ? -16.613 -1.249 2.686 1.00 88.31 170 SER A O 1
ATOM 1306 N N . VAL A 1 171 ? -14.997 -1.171 4.235 1.00 88.69 171 VAL A N 1
ATOM 1307 C CA . VAL A 1 171 ? -15.125 -2.576 4.637 1.00 88.69 171 VAL A CA 1
ATOM 1308 C C . VAL A 1 171 ? -16.433 -2.834 5.391 1.00 88.69 171 VAL A C 1
ATOM 1310 O O . VAL A 1 171 ? -17.115 -3.806 5.081 1.00 88.69 171 VAL A O 1
ATOM 1313 N N . ALA A 1 172 ? -16.826 -1.949 6.310 1.00 87.25 172 ALA A N 1
ATOM 1314 C CA . ALA A 1 172 ? -18.083 -2.066 7.047 1.00 87.25 172 ALA A CA 1
ATOM 1315 C C . ALA A 1 172 ? -19.304 -2.029 6.115 1.00 87.25 172 ALA A C 1
ATOM 1317 O O . ALA A 1 172 ? -20.188 -2.868 6.241 1.00 87.25 172 ALA A O 1
ATOM 1318 N N . ARG A 1 173 ? -19.312 -1.135 5.113 1.00 86.25 173 ARG A N 1
ATOM 1319 C CA . ARG A 1 173 ? -20.368 -1.084 4.082 1.00 86.25 173 ARG A CA 1
ATOM 1320 C C . ARG A 1 173 ? -20.499 -2.382 3.286 1.00 86.25 173 ARG A C 1
ATOM 1322 O O . ARG A 1 173 ? -21.587 -2.706 2.841 1.00 86.25 173 ARG A O 1
ATOM 1329 N N . LEU A 1 174 ? -19.403 -3.117 3.108 1.00 83.19 174 LEU A N 1
ATOM 1330 C CA . LEU A 1 174 ? -19.406 -4.417 2.431 1.00 83.19 174 LEU A CA 1
ATOM 1331 C C . LEU A 1 174 ? -19.791 -5.579 3.361 1.00 83.19 174 LEU A C 1
ATOM 1333 O O . LEU A 1 174 ? -19.995 -6.689 2.871 1.00 83.19 174 LEU A O 1
ATOM 1337 N N . ALA A 1 175 ? -19.810 -5.350 4.677 1.00 78.88 175 ALA A N 1
ATOM 1338 C CA . ALA A 1 175 ? -20.158 -6.336 5.694 1.00 78.88 175 ALA A CA 1
ATOM 1339 C C . ALA A 1 175 ? -21.644 -6.294 6.080 1.00 78.88 175 ALA A C 1
ATOM 1341 O O . ALA A 1 175 ? -22.167 -7.315 6.518 1.00 78.88 175 ALA A O 1
ATOM 1342 N N . SER A 1 176 ? -22.313 -5.150 5.914 1.00 74.69 176 SER A N 1
ATOM 1343 C CA . SER A 1 176 ? -23.760 -5.047 6.103 1.00 74.69 176 SER A CA 1
ATOM 1344 C C . SER A 1 176 ? -24.496 -5.808 4.990 1.00 74.69 176 SER A C 1
ATOM 1346 O O . SER A 1 176 ? -24.226 -5.535 3.817 1.00 74.69 176 SER A O 1
ATOM 1348 N N . PRO A 1 177 ? -25.398 -6.755 5.312 1.00 58.25 177 PRO A N 1
ATOM 1349 C CA . PRO A 1 177 ? -26.335 -7.277 4.325 1.00 58.25 177 PRO A CA 1
ATOM 1350 C C . PRO A 1 177 ? -27.215 -6.117 3.842 1.00 58.25 177 PRO A C 1
ATOM 1352 O O . PRO A 1 177 ? -27.725 -5.352 4.663 1.00 58.25 177 PRO A O 1
ATOM 1355 N N . GLY A 1 178 ? -27.286 -5.940 2.522 1.00 51.91 178 GLY A N 1
ATOM 1356 C CA . GLY A 1 178 ? -28.331 -5.133 1.895 1.00 51.91 178 GLY A CA 1
ATOM 1357 C C . GLY A 1 178 ? -29.650 -5.882 1.896 1.00 51.91 178 GLY A C 1
ATOM 1358 O O . GLY A 1 178 ? -29.598 -7.133 1.969 1.00 51.91 178 GLY A O 1
#

Solvent-accessible surface area (backbone atoms only — not comparable to full-atom values): 9653 Å² total; per-residue (Å²): 135,53,64,47,87,72,82,66,56,70,69,56,44,50,52,47,39,48,47,20,50,52,45,30,48,54,53,46,50,54,52,47,52,52,50,50,51,51,47,64,73,34,42,76,72,47,41,54,57,50,51,52,48,48,67,75,68,50,54,70,72,57,49,71,74,30,67,66,58,45,49,50,62,73,38,38,76,56,50,53,57,51,49,52,50,53,64,56,42,22,31,51,34,17,50,27,38,49,51,24,40,44,75,69,76,40,66,51,43,92,79,76,53,67,68,61,17,29,53,46,14,46,55,47,48,66,54,46,52,59,48,52,52,56,52,67,65,52,85,60,78,83,90,44,75,66,53,56,52,49,44,50,51,52,51,50,50,45,41,51,40,55,42,42,25,47,54,49,50,58,38,30,62,66,42,54,84,128

pLDDT: mean 82.19, std 11.01, range [51.91, 94.69]

Radius of gyration: 20.88 Å; Cα contacts (8 Å, |Δi|>4): 142; chains: 1; bounding box: 47×36×61 Å

Sequence (178 aa):
MFALSPAVSFGRRLYVWWSCAWRQWLASALLFVAAWFVLRLSLGKIAAPLMAFAANRVPHDVAQSSPAISLAIAGMPFIVPALAYVLLSLPLAGYMVRRGLAAHAMPAPRHFGFWRATLLGLTTYAWTLPASLAIANVGIAASHPLADALRAILLVAWGMYIVLPRQARSVARLASPG

Mean predicted aligned error: 8.66 Å